Protein AF-K2AUN8-F1 (afdb_monomer_lite)

Sequence (250 aa):
MEALKAQAIAARSYALSYTNNGAGSICTTQSCQVFKPEPKGGRWEQAVNETKGWVMVSGGSPVKAWYSSTHGGYIFSTSEIGWSDTSWTKHATDTTNGSAGGFTELSSNAFDKDSPWFYCDWGSRSQYNKTAWLKSSEIADIANIIILAKADSSASEHLYQTDKPNPAGTETWNEDRVKQELRNRNITPFNNVSSVSINADFGSGRTSTVNISGDGSPFSISGSEFKDWFNLRAPANIQIVGPLYNIEQR

Structure (mmCIF, N/CA/C/O backbone):
data_AF-K2AUN8-F1
#
_entry.id   AF-K2AUN8-F1
#
loop_
_atom_site.group_PDB
_atom_site.id
_atom_site.type_symbol
_atom_site.label_atom_id
_atom_site.label_alt_id
_atom_site.label_comp_id
_atom_site.label_asym_id
_atom_site.label_entity_id
_atom_site.label_seq_id
_atom_site.pdbx_PDB_ins_code
_atom_site.Cartn_x
_atom_site.Cartn_y
_atom_site.Cartn_z
_atom_site.occupancy
_atom_site.B_iso_or_equiv
_atom_site.auth_seq_id
_atom_site.auth_comp_id
_atom_site.auth_asym_id
_atom_site.auth_atom_id
_atom_site.pdbx_PDB_model_num
ATOM 1 N N . MET A 1 1 ? -13.776 15.489 21.198 1.00 96.19 1 MET A N 1
ATOM 2 C CA . MET A 1 1 ? -14.105 14.493 22.239 1.00 96.19 1 MET A CA 1
ATOM 3 C C . MET A 1 1 ? -14.640 13.241 21.574 1.00 96.19 1 MET A C 1
ATOM 5 O O . MET A 1 1 ? -14.077 12.184 21.797 1.00 96.19 1 MET A O 1
ATOM 9 N N . GLU A 1 2 ? -15.616 13.377 20.680 1.00 97.50 2 GLU A N 1
ATOM 10 C CA . GLU A 1 2 ? -16.225 12.245 19.966 1.00 97.50 2 GLU A CA 1
ATOM 11 C C . GLU A 1 2 ? -15.229 11.311 19.261 1.00 97.50 2 GLU A C 1
ATOM 13 O O . GLU A 1 2 ? -15.344 10.101 19.412 1.00 97.50 2 GLU A O 1
ATOM 18 N N . ALA A 1 3 ? -14.169 11.830 18.627 1.00 95.31 3 ALA A N 1
ATOM 19 C CA . ALA A 1 3 ? -13.113 10.983 18.054 1.00 95.31 3 ALA A CA 1
ATOM 20 C C . ALA A 1 3 ? -12.424 10.066 19.093 1.00 95.31 3 ALA A C 1
ATOM 22 O O . ALA A 1 3 ? -12.150 8.902 18.816 1.00 95.31 3 ALA A O 1
ATOM 23 N N . LEU A 1 4 ? -12.195 10.552 20.322 1.00 96.69 4 LEU A N 1
ATOM 24 C CA . LEU A 1 4 ? -11.602 9.747 21.400 1.00 96.69 4 LEU A CA 1
ATOM 25 C C . LEU A 1 4 ? -12.573 8.676 21.903 1.00 96.69 4 LEU A C 1
ATOM 27 O O . LEU A 1 4 ? -12.160 7.560 22.205 1.00 96.69 4 LEU A O 1
ATOM 31 N N . LYS A 1 5 ? -13.867 9.003 21.972 1.00 98.38 5 LYS A N 1
ATOM 32 C CA . LYS A 1 5 ? -14.922 8.049 22.336 1.00 98.38 5 LYS A CA 1
ATOM 33 C C . LYS A 1 5 ? -15.043 6.942 21.295 1.00 98.38 5 LYS A C 1
ATOM 35 O O . LYS A 1 5 ? -15.028 5.770 21.660 1.00 98.38 5 LYS A O 1
ATOM 40 N N . ALA A 1 6 ? -15.086 7.306 20.013 1.00 97.50 6 ALA A N 1
ATOM 41 C CA . ALA A 1 6 ? -15.099 6.357 18.905 1.00 97.50 6 ALA A CA 1
ATOM 42 C C . ALA A 1 6 ? -13.874 5.429 18.955 1.00 97.50 6 ALA A C 1
ATOM 44 O O . ALA A 1 6 ? -14.026 4.208 18.911 1.00 97.50 6 ALA A O 1
ATOM 45 N N . GLN A 1 7 ? -12.677 5.986 19.173 1.00 96.06 7 GLN A N 1
ATOM 46 C CA . GLN A 1 7 ? -11.451 5.202 19.327 1.00 96.06 7 GLN A CA 1
ATOM 47 C C . GLN A 1 7 ? -11.504 4.248 20.532 1.00 96.06 7 GLN A C 1
ATOM 49 O O . GLN A 1 7 ? -11.083 3.097 20.417 1.00 96.06 7 GLN A O 1
ATOM 54 N N . ALA A 1 8 ? -12.027 4.689 21.682 1.00 96.50 8 ALA A N 1
ATOM 55 C CA . ALA A 1 8 ? -12.164 3.846 22.871 1.00 96.50 8 ALA A CA 1
ATOM 56 C C . ALA A 1 8 ? -13.115 2.659 22.628 1.00 96.50 8 ALA A C 1
ATOM 58 O O . ALA A 1 8 ? -12.816 1.532 23.027 1.00 96.50 8 ALA A O 1
ATOM 59 N N . ILE A 1 9 ? -14.232 2.894 21.934 1.00 98.38 9 ILE A N 1
ATOM 60 C CA . ILE A 1 9 ? -15.195 1.853 21.547 1.00 98.38 9 ILE A CA 1
ATOM 61 C C . ILE A 1 9 ? -14.562 0.879 20.543 1.00 98.38 9 ILE A C 1
ATOM 63 O O . ILE A 1 9 ? -14.682 -0.337 20.716 1.00 98.38 9 ILE A O 1
ATOM 67 N N . ALA A 1 10 ? -13.850 1.381 19.528 1.00 97.00 10 ALA A N 1
ATOM 68 C CA . ALA A 1 10 ? -13.164 0.554 18.535 1.00 97.00 10 ALA A CA 1
ATOM 69 C C . ALA A 1 10 ? -12.084 -0.331 19.166 1.00 97.00 10 ALA A C 1
ATOM 71 O O . ALA A 1 10 ? -12.119 -1.550 19.001 1.00 97.00 10 ALA A O 1
ATOM 72 N N . ALA A 1 11 ? -11.195 0.249 19.976 1.00 94.75 11 ALA A N 1
ATOM 73 C CA . ALA A 1 11 ? -10.148 -0.495 20.671 1.00 94.75 11 ALA A CA 1
ATOM 74 C C . ALA A 1 11 ? -10.725 -1.592 21.584 1.00 94.75 11 ALA A C 1
ATOM 76 O O . ALA A 1 11 ? -10.233 -2.721 21.583 1.00 94.75 11 ALA A O 1
ATOM 77 N N . ARG A 1 12 ? -11.809 -1.296 22.318 1.00 95.81 12 ARG A N 1
ATOM 78 C CA . ARG A 1 12 ? -12.496 -2.281 23.170 1.00 95.81 12 ARG A CA 1
ATOM 79 C C . ARG A 1 12 ? -13.113 -3.417 22.356 1.00 95.81 12 ARG A C 1
ATOM 81 O O . ARG A 1 12 ? -12.965 -4.578 22.727 1.00 95.81 12 ARG A O 1
ATOM 88 N N . SER A 1 13 ? -13.770 -3.088 21.245 1.00 97.38 13 SER A N 1
ATOM 89 C CA . SER A 1 13 ? -14.393 -4.073 20.350 1.00 97.38 13 SER A CA 1
ATOM 90 C C . SER A 1 13 ? -13.343 -5.007 19.747 1.00 97.38 13 SER A C 1
ATOM 92 O O . SER A 1 13 ? -13.487 -6.227 19.826 1.00 97.38 13 SER A O 1
ATOM 94 N N . TYR A 1 14 ? -12.239 -4.441 19.243 1.00 95.12 14 TYR A N 1
ATOM 95 C CA . TYR A 1 14 ? -11.111 -5.208 18.719 1.00 95.12 14 TYR A CA 1
ATOM 96 C C . TYR A 1 14 ? -10.519 -6.138 19.781 1.00 95.12 14 TYR A C 1
ATOM 98 O O . TYR A 1 14 ? -10.363 -7.327 19.518 1.00 95.12 14 TYR A O 1
ATOM 106 N N . ALA A 1 15 ? -10.235 -5.629 20.985 1.00 93.94 15 ALA A N 1
ATOM 107 C CA . ALA A 1 15 ? -9.647 -6.426 22.058 1.00 93.94 15 ALA A CA 1
ATOM 108 C C . ALA A 1 15 ? -10.538 -7.616 22.447 1.00 93.94 15 ALA A C 1
ATOM 110 O O . ALA A 1 15 ? -10.046 -8.738 22.549 1.00 93.94 15 ALA A O 1
ATOM 111 N N . LEU A 1 16 ? -11.847 -7.401 22.608 1.00 95.75 16 LEU A N 1
ATOM 112 C CA . LEU A 1 16 ? -12.789 -8.475 22.937 1.00 95.75 16 LEU A CA 1
ATOM 113 C C . LEU A 1 16 ? -12.921 -9.496 21.805 1.00 95.75 16 LEU A C 1
ATOM 115 O O . LEU A 1 16 ? -12.903 -10.695 22.067 1.00 95.75 16 LEU A O 1
ATOM 119 N N . SER A 1 17 ? -13.003 -9.042 20.554 1.00 95.44 17 SER A N 1
ATOM 120 C CA . SER A 1 17 ? -13.065 -9.934 19.393 1.00 95.44 17 SER A CA 1
ATOM 121 C C . SER A 1 17 ? -11.781 -10.762 19.244 1.00 95.44 17 SER A C 1
ATOM 123 O O . SER A 1 17 ? -11.837 -11.972 19.043 1.00 95.44 17 SER A O 1
ATOM 125 N N . TYR A 1 18 ? -10.612 -10.132 19.399 1.00 93.88 18 TYR A N 1
ATOM 126 C CA . TYR A 1 18 ? -9.307 -10.780 19.245 1.00 93.88 18 TYR A CA 1
ATOM 127 C C . TYR A 1 18 ? -9.039 -11.821 20.336 1.00 93.88 18 TYR A C 1
ATOM 129 O O . TYR A 1 18 ? -8.523 -12.898 20.057 1.00 93.88 18 TYR A O 1
ATOM 137 N N . THR A 1 19 ? -9.401 -11.510 21.580 1.00 94.81 19 THR A N 1
ATOM 138 C CA . THR A 1 19 ? -9.126 -12.364 22.745 1.00 94.81 19 THR A CA 1
ATOM 139 C C . THR A 1 19 ? -10.208 -13.407 23.007 1.00 94.81 19 THR A C 1
ATOM 141 O O . THR A 1 19 ? -10.157 -14.066 24.040 1.00 94.81 19 THR A O 1
ATOM 144 N N . ASN A 1 20 ? -11.202 -13.552 22.123 1.00 94.44 20 ASN A N 1
ATOM 145 C CA . ASN A 1 20 ? -12.390 -14.369 22.376 1.00 94.44 20 ASN A CA 1
ATOM 146 C C . ASN A 1 20 ? -13.020 -14.039 23.746 1.00 94.44 20 ASN A C 1
ATOM 148 O O . ASN A 1 20 ? -13.101 -14.875 24.644 1.00 94.44 20 ASN A O 1
ATOM 152 N N . ASN A 1 21 ? -13.394 -12.770 23.920 1.00 92.69 21 ASN A N 1
ATOM 153 C CA . ASN A 1 21 ? -13.984 -12.229 25.143 1.00 92.69 21 ASN A CA 1
ATOM 154 C C . ASN A 1 21 ? -13.108 -12.430 26.400 1.00 92.69 21 ASN A C 1
ATOM 156 O O . ASN A 1 21 ? -13.612 -12.735 27.479 1.00 92.69 21 ASN A O 1
ATOM 160 N N . GLY A 1 22 ? -11.788 -12.269 26.260 1.00 93.06 22 GLY A N 1
ATOM 161 C CA . GLY A 1 22 ? -10.824 -12.401 27.357 1.00 93.06 22 GLY A CA 1
ATOM 162 C C . GLY A 1 22 ? -10.355 -13.829 27.655 1.00 93.06 22 GLY A C 1
ATOM 163 O O . GLY A 1 22 ? -9.584 -14.015 28.592 1.00 93.06 22 GLY A O 1
ATOM 164 N N . ALA A 1 23 ? -10.771 -14.829 26.870 1.00 95.81 23 ALA A N 1
ATOM 165 C CA . ALA A 1 23 ? -10.261 -16.199 26.988 1.00 95.81 23 ALA A CA 1
ATOM 166 C C . ALA A 1 23 ? -8.802 -16.348 26.504 1.00 95.81 23 ALA A C 1
ATOM 168 O O . ALA A 1 23 ? -8.130 -17.316 26.854 1.00 95.81 23 ALA A O 1
ATOM 169 N N . GLY A 1 24 ? -8.315 -15.404 25.695 1.00 93.31 24 GLY A N 1
ATOM 170 C CA . GLY A 1 24 ? -6.946 -15.336 25.190 1.00 93.31 24 GLY A CA 1
ATOM 171 C C . GLY A 1 24 ? -6.261 -13.999 25.478 1.00 93.31 24 GLY A C 1
ATOM 172 O O . GLY A 1 24 ? -6.809 -13.114 26.133 1.00 93.31 24 GLY A O 1
ATOM 173 N N . SER A 1 25 ? -5.047 -13.840 24.954 1.00 90.19 25 SER A N 1
ATOM 174 C CA . SER A 1 25 ? -4.249 -12.616 25.063 1.00 90.19 25 SER A CA 1
ATOM 175 C C . SER A 1 25 ? -4.063 -11.935 23.704 1.00 90.19 25 SER A C 1
ATOM 177 O O . SER A 1 25 ? -4.270 -12.532 22.648 1.00 90.19 25 SER A O 1
ATOM 179 N N . ILE A 1 26 ? -3.691 -10.655 23.732 1.00 88.00 26 ILE A N 1
ATOM 180 C CA . ILE A 1 26 ? -3.356 -9.852 22.552 1.00 88.00 26 ILE A CA 1
ATOM 181 C C . ILE A 1 26 ? -1.890 -9.429 22.638 1.00 88.00 26 ILE A C 1
ATOM 183 O O . ILE A 1 26 ? -1.416 -9.033 23.705 1.00 88.00 26 ILE A O 1
ATOM 187 N N . CYS A 1 27 ? -1.164 -9.512 21.523 1.00 85.69 27 CYS A N 1
ATOM 188 C CA . CYS A 1 27 ? 0.216 -9.049 21.483 1.00 85.69 27 CYS A CA 1
ATOM 189 C C . CYS A 1 27 ? 0.293 -7.515 21.493 1.00 85.69 27 CYS A C 1
ATOM 191 O O . CYS A 1 27 ? -0.558 -6.833 20.927 1.00 85.69 27 CYS A O 1
ATOM 193 N N . THR A 1 28 ? 1.331 -6.961 22.117 1.00 85.06 28 THR A N 1
ATOM 194 C CA . THR A 1 28 ? 1.521 -5.506 22.257 1.00 85.06 28 THR A CA 1
ATOM 195 C C . THR A 1 28 ? 2.395 -4.901 21.151 1.00 85.06 28 THR A C 1
ATOM 197 O O . THR A 1 28 ? 2.884 -3.778 21.282 1.00 85.06 28 THR A O 1
ATOM 200 N N . THR A 1 29 ? 2.618 -5.647 20.065 1.00 83.88 29 THR A N 1
ATOM 201 C CA . THR A 1 29 ? 3.458 -5.255 18.926 1.00 83.88 29 THR A CA 1
ATOM 202 C C . THR A 1 29 ? 2.611 -4.771 17.748 1.00 83.88 29 THR A C 1
ATOM 204 O O . THR A 1 29 ? 1.384 -4.872 17.751 1.00 83.88 29 THR A O 1
ATOM 207 N N . GLN A 1 30 ? 3.276 -4.284 16.696 1.00 78.44 30 GLN A N 1
ATOM 208 C CA . GLN A 1 30 ? 2.632 -3.901 15.433 1.00 78.44 30 GLN A CA 1
ATOM 209 C C . GLN A 1 30 ? 1.925 -5.072 14.726 1.00 78.44 30 GLN A C 1
ATOM 211 O O . GLN A 1 30 ? 1.125 -4.832 13.831 1.00 78.44 30 GLN A O 1
ATOM 216 N N . SER A 1 31 ? 2.184 -6.322 15.130 1.00 79.88 31 SER A N 1
ATOM 217 C CA . SER A 1 31 ? 1.490 -7.502 14.599 1.00 79.88 31 SER A CA 1
ATOM 218 C C . SER A 1 31 ? 0.048 -7.634 15.102 1.00 79.88 31 SER A C 1
ATOM 220 O O . SER A 1 31 ? -0.748 -8.309 14.456 1.00 79.88 31 SER A O 1
ATOM 222 N N . CYS A 1 32 ? -0.296 -7.012 16.238 1.00 80.88 32 CYS A N 1
ATOM 223 C CA . CYS A 1 32 ? -1.673 -6.944 16.735 1.00 80.88 32 CYS A CA 1
ATOM 224 C C . CYS A 1 32 ? -2.055 -5.484 16.973 1.00 80.88 32 CYS A C 1
ATOM 226 O O . CYS A 1 32 ? -2.613 -4.840 16.091 1.00 80.88 32 CYS A O 1
ATOM 228 N N . GLN A 1 33 ? -1.726 -4.952 18.151 1.00 80.50 33 GLN A N 1
ATOM 229 C CA . GLN A 1 33 ? -1.933 -3.553 18.471 1.00 80.50 33 GLN A CA 1
ATOM 230 C C . GLN A 1 33 ? -0.849 -3.072 19.424 1.00 80.50 33 GLN A C 1
ATOM 232 O O . GLN A 1 33 ? -0.637 -3.641 20.495 1.00 80.50 33 GLN A O 1
ATOM 237 N N . VAL A 1 34 ? -0.195 -1.971 19.059 1.00 81.81 34 VAL A N 1
ATOM 238 C CA . VAL A 1 34 ? 0.811 -1.353 19.923 1.00 81.81 34 VAL A CA 1
ATOM 239 C C . VAL A 1 34 ? 0.140 -0.854 21.201 1.00 81.81 34 VAL A C 1
ATOM 241 O O . VAL A 1 34 ? -0.774 -0.027 21.155 1.00 81.81 34 VAL A O 1
ATOM 244 N N . PHE A 1 35 ? 0.622 -1.339 22.343 1.00 82.75 35 PHE A N 1
ATOM 245 C CA . PHE A 1 35 ? 0.171 -0.923 23.667 1.00 82.75 35 PHE A CA 1
ATOM 246 C C . PHE A 1 35 ? 1.326 -0.294 24.441 1.00 82.75 35 PHE A C 1
ATOM 248 O O . PHE A 1 35 ? 2.449 -0.797 24.429 1.00 82.75 35 PHE A O 1
ATOM 255 N N . LYS A 1 36 ? 1.030 0.806 25.133 1.00 80.50 36 LYS A N 1
ATOM 256 C CA . LYS A 1 36 ? 1.957 1.477 26.041 1.00 80.50 36 LYS A CA 1
ATOM 257 C C . LYS A 1 36 ? 1.374 1.443 27.457 1.00 80.50 36 LYS A C 1
ATOM 259 O O . LYS A 1 36 ? 0.217 1.838 27.606 1.00 80.50 36 LYS A O 1
ATOM 264 N N . PRO A 1 37 ? 2.134 0.988 28.469 1.00 80.38 37 PRO A N 1
ATOM 265 C CA . PRO A 1 37 ? 1.606 0.755 29.811 1.00 80.38 37 PRO A CA 1
ATOM 266 C C . PRO A 1 37 ? 1.346 2.044 30.594 1.00 80.38 37 PRO A C 1
ATOM 268 O O . PRO A 1 37 ? 0.643 1.999 31.601 1.00 80.38 37 PRO A O 1
ATOM 271 N N . GLU A 1 38 ? 1.893 3.189 30.169 1.00 84.69 38 GLU A N 1
ATOM 272 C CA . GLU A 1 38 ? 1.727 4.430 30.922 1.00 84.69 38 GLU A CA 1
ATOM 273 C C . GLU A 1 38 ? 0.264 4.900 30.879 1.00 84.69 38 GLU A C 1
ATOM 275 O O . GLU A 1 38 ? -0.266 5.122 29.777 1.00 84.69 38 GLU A O 1
ATOM 280 N N . PRO A 1 39 ? -0.371 5.127 32.046 1.00 78.81 39 PRO A N 1
ATOM 281 C CA . PRO A 1 39 ? -1.733 5.631 32.114 1.00 78.81 39 PRO A CA 1
ATOM 282 C C . PRO A 1 39 ? -1.882 6.919 31.306 1.00 78.81 39 PRO A C 1
ATOM 284 O O . PRO A 1 39 ? -1.104 7.866 31.438 1.00 78.81 39 PRO A O 1
ATOM 287 N N . LYS A 1 40 ? -2.900 6.954 30.448 1.00 83.06 40 LYS A N 1
ATOM 288 C CA . LYS A 1 40 ? -3.282 8.155 29.705 1.00 83.06 40 LYS A CA 1
ATOM 289 C C . LYS A 1 40 ? -4.422 8.828 30.464 1.00 83.06 40 LYS A C 1
ATOM 291 O O . LYS A 1 40 ? -5.518 8.282 30.505 1.00 83.06 40 LYS A O 1
ATOM 296 N N . GLY A 1 41 ? -4.155 9.984 31.067 1.00 90.44 41 GLY A N 1
ATOM 297 C CA . GLY A 1 41 ? -5.159 10.771 31.790 1.00 90.44 41 GLY A CA 1
ATOM 298 C C . GLY A 1 41 ? -5.941 11.747 30.901 1.00 90.44 41 GLY A C 1
ATOM 299 O O . GLY A 1 41 ? -5.873 11.718 29.667 1.00 90.44 41 GLY A O 1
ATOM 300 N N . GLY A 1 42 ? -6.667 12.661 31.545 1.00 94.94 42 GLY A N 1
ATOM 301 C CA . GLY A 1 42 ? -7.348 13.778 30.887 1.00 94.94 42 GLY A CA 1
ATOM 302 C C . GLY A 1 42 ? -8.475 13.327 29.956 1.00 94.94 42 GLY A C 1
ATOM 303 O O . GLY A 1 42 ? -9.258 12.438 30.283 1.00 94.94 42 GLY A O 1
ATOM 304 N N . ARG A 1 43 ? -8.564 13.935 28.764 1.00 95.94 43 ARG A N 1
ATOM 305 C CA . ARG A 1 43 ? -9.653 13.657 27.805 1.00 95.94 43 ARG A CA 1
ATOM 306 C C . ARG A 1 43 ? -9.699 12.197 27.343 1.00 95.94 43 ARG A C 1
ATOM 308 O O . ARG A 1 43 ? -10.766 11.733 26.957 1.00 95.94 43 ARG A O 1
ATOM 315 N N . TRP A 1 44 ? -8.565 11.491 27.362 1.00 93.25 44 TRP A N 1
ATOM 316 C CA . TRP A 1 44 ? -8.516 10.072 27.009 1.00 93.25 44 TRP A CA 1
ATOM 317 C C . TRP A 1 44 ? -9.241 9.218 28.050 1.00 93.25 44 TRP A C 1
ATOM 319 O O . TRP A 1 44 ? -10.160 8.476 27.713 1.00 93.25 44 TRP A O 1
ATOM 329 N N . GLU A 1 45 ? -8.875 9.377 29.322 1.00 95.00 45 GLU A N 1
ATOM 330 C CA . GLU A 1 45 ? -9.529 8.700 30.444 1.00 95.00 45 GLU A CA 1
ATOM 331 C C . GLU A 1 45 ? -11.022 9.039 30.512 1.00 95.00 45 GLU A C 1
ATOM 333 O O . GLU A 1 45 ? -11.858 8.146 30.650 1.00 95.00 45 GLU A O 1
ATOM 338 N N . GLN A 1 46 ? -11.370 10.313 30.317 1.00 97.25 46 GLN A N 1
ATOM 339 C CA . GLN A 1 46 ? -12.760 10.750 30.240 1.00 97.25 46 GLN A CA 1
ATOM 340 C C . GLN A 1 46 ? -13.532 10.002 29.140 1.00 97.25 46 GLN A C 1
ATOM 342 O O . GLN A 1 46 ? -14.605 9.466 29.406 1.00 97.25 46 GLN A O 1
ATOM 347 N N . ALA A 1 47 ? -12.983 9.896 27.926 1.00 97.81 47 ALA A N 1
ATOM 348 C CA . ALA A 1 47 ? -13.629 9.181 26.825 1.00 97.81 47 ALA A CA 1
ATOM 349 C C . ALA A 1 47 ? -13.808 7.678 27.110 1.00 97.81 47 ALA A C 1
ATOM 351 O O . ALA A 1 47 ? -14.842 7.102 26.766 1.00 97.81 47 ALA A O 1
ATOM 352 N N . VAL A 1 48 ? -12.829 7.041 27.762 1.00 96.62 48 VAL A N 1
ATOM 353 C CA . VAL A 1 48 ? -12.918 5.631 28.176 1.00 96.62 48 VAL A CA 1
ATOM 354 C C . VAL A 1 48 ? -14.030 5.431 29.206 1.00 96.62 48 VAL A C 1
ATOM 356 O O . VAL A 1 48 ? -14.820 4.495 29.065 1.00 96.62 48 VAL A O 1
ATOM 359 N N . ASN A 1 49 ? -14.112 6.311 30.206 1.00 97.19 49 ASN A N 1
ATOM 360 C CA . ASN A 1 49 ? -15.113 6.241 31.269 1.00 97.19 49 ASN A CA 1
ATOM 361 C C . ASN A 1 49 ? -16.527 6.534 30.751 1.00 97.19 49 ASN A C 1
ATOM 363 O O . ASN A 1 49 ? -17.458 5.799 31.072 1.00 97.19 49 ASN A O 1
ATOM 367 N N . GLU A 1 50 ? -16.688 7.549 29.901 1.00 98.19 50 GLU A N 1
ATOM 368 C CA . GLU A 1 50 ? -17.983 7.907 29.307 1.00 98.19 50 GLU A CA 1
ATOM 369 C C . GLU A 1 50 ? -18.513 6.842 28.331 1.00 98.19 50 GLU A C 1
ATOM 371 O O . GL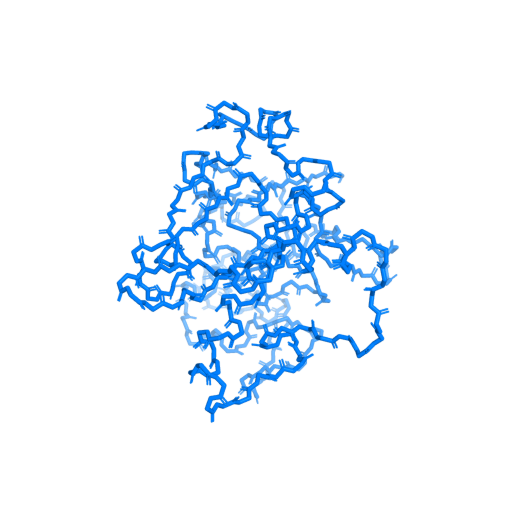U A 1 50 ? -19.716 6.758 28.115 1.00 98.19 50 GLU A O 1
ATOM 376 N N . THR A 1 51 ? -17.639 6.001 27.768 1.00 98.44 51 THR A N 1
ATOM 377 C CA . THR A 1 51 ? -18.011 4.889 26.868 1.00 98.44 51 THR A CA 1
ATOM 378 C C . THR A 1 51 ? -17.854 3.519 27.527 1.00 98.44 51 THR A C 1
ATOM 380 O O . THR A 1 51 ? -17.671 2.503 26.846 1.00 98.44 51 THR A O 1
ATOM 383 N N . LYS A 1 52 ? -17.862 3.460 28.864 1.00 97.94 52 LYS A N 1
ATOM 384 C CA . LYS A 1 52 ? -17.645 2.214 29.604 1.00 97.94 52 LYS A CA 1
ATOM 385 C C . LYS A 1 52 ? -18.657 1.147 29.173 1.00 97.94 52 LYS A C 1
ATOM 387 O O . LYS A 1 52 ? -19.864 1.349 29.228 1.00 97.94 52 LYS A O 1
ATOM 392 N N . GLY A 1 53 ? -18.138 -0.007 28.753 1.00 96.25 53 GLY A N 1
ATOM 393 C CA . GLY A 1 53 ? -18.941 -1.151 28.307 1.00 96.25 53 GLY A CA 1
ATOM 394 C C . GLY A 1 53 ? -19.488 -1.047 26.880 1.00 96.25 53 GLY A C 1
ATOM 395 O O . GLY A 1 53 ? -20.066 -2.013 26.398 1.00 96.25 53 GLY A O 1
ATOM 396 N N . TRP A 1 54 ? -19.285 0.071 26.179 1.00 98.38 54 TRP A N 1
ATOM 397 C CA . TRP A 1 54 ? -19.762 0.217 24.804 1.00 98.38 54 TRP A CA 1
ATOM 398 C C . TRP A 1 54 ? -18.833 -0.495 23.826 1.00 98.38 54 TRP A C 1
ATOM 400 O O . TRP A 1 54 ? -17.608 -0.333 23.879 1.00 98.38 54 TRP A O 1
ATOM 410 N N . VAL A 1 55 ? -19.431 -1.267 22.925 1.00 98.12 55 VAL A N 1
ATOM 411 C CA . VAL A 1 55 ? -18.753 -2.051 21.890 1.00 98.12 55 VAL A CA 1
ATOM 412 C C . VAL A 1 55 ? -19.572 -2.024 20.601 1.00 98.12 55 VAL A C 1
ATOM 414 O O . VAL A 1 55 ? -20.792 -1.878 20.635 1.00 98.12 55 VAL A O 1
ATOM 417 N N . MET A 1 56 ? -18.900 -2.184 19.466 1.00 98.06 56 MET A N 1
ATOM 418 C CA . MET A 1 56 ? -19.532 -2.423 18.173 1.00 98.06 56 MET A CA 1
ATOM 419 C C . MET A 1 56 ? -19.845 -3.913 18.030 1.00 98.06 56 MET A C 1
ATOM 421 O O . MET A 1 56 ? -18.966 -4.752 18.232 1.00 98.06 56 MET A O 1
ATOM 425 N N . VAL A 1 57 ? -21.087 -4.238 17.670 1.00 97.25 57 VAL A N 1
ATOM 426 C CA . VAL A 1 57 ? -21.595 -5.617 17.596 1.00 97.25 57 VAL A CA 1
ATOM 427 C C . VAL A 1 57 ? -22.172 -5.893 16.213 1.00 97.25 57 VAL A C 1
ATOM 429 O O . VAL A 1 57 ? -22.889 -5.065 15.660 1.00 97.25 57 VAL A O 1
ATOM 432 N N . SER A 1 58 ? -21.897 -7.083 15.685 1.00 96.12 58 SER A N 1
ATOM 433 C CA . SER A 1 58 ? -22.564 -7.641 14.507 1.00 96.12 58 SER A CA 1
ATOM 434 C C . SER A 1 58 ? -22.855 -9.117 14.761 1.00 96.12 58 SER A C 1
ATOM 436 O O . SER A 1 58 ? -22.025 -9.826 15.328 1.00 96.12 58 SER A O 1
ATOM 438 N N . GLY A 1 59 ? -24.060 -9.583 14.420 1.00 93.50 59 GLY A N 1
ATOM 439 C CA . GLY A 1 59 ? -24.463 -10.975 14.673 1.00 93.50 59 GLY A CA 1
ATOM 440 C C . GLY A 1 59 ? -24.399 -11.384 16.152 1.00 93.50 59 GLY A C 1
ATOM 441 O O . GLY A 1 59 ? -24.079 -12.526 16.462 1.00 93.50 59 GLY A O 1
ATOM 442 N N . GLY A 1 60 ? -24.628 -10.442 17.074 1.00 93.94 60 GLY A N 1
ATOM 443 C CA . GLY A 1 60 ? -24.573 -10.687 18.520 1.00 93.94 60 GLY A CA 1
ATOM 444 C C . GLY A 1 60 ? -23.164 -10.777 19.123 1.00 93.94 60 GLY A C 1
ATOM 445 O O . GLY A 1 60 ? -23.052 -10.934 20.335 1.00 93.94 60 GLY A O 1
ATOM 446 N N . SER A 1 61 ? -22.100 -10.634 18.323 1.00 95.25 61 SER A N 1
ATOM 447 C CA . SER A 1 61 ? -20.707 -10.691 18.792 1.00 95.25 61 SER A CA 1
ATOM 448 C C . SER A 1 61 ? -19.952 -9.372 18.557 1.00 95.25 61 SER A C 1
ATOM 450 O O . SER A 1 61 ? -20.217 -8.693 17.559 1.00 95.25 61 SER A O 1
ATOM 452 N N . PRO A 1 62 ? -18.997 -8.989 19.432 1.00 97.06 62 PRO A N 1
ATOM 453 C CA . PRO A 1 62 ? -18.119 -7.848 19.187 1.00 97.06 62 PRO A CA 1
ATOM 454 C C . PRO A 1 62 ? -17.347 -7.994 17.872 1.00 97.06 62 PRO A C 1
ATOM 456 O O . PRO A 1 62 ? -16.754 -9.042 17.598 1.00 97.06 62 PRO A O 1
ATOM 459 N N . VAL A 1 63 ? -17.324 -6.933 17.067 1.00 97.00 63 VAL A N 1
ATOM 460 C CA . VAL A 1 63 ? -16.614 -6.946 15.782 1.00 97.00 63 VAL A CA 1
ATOM 461 C C . VAL A 1 63 ? -15.113 -6.749 15.975 1.00 97.00 63 VAL A C 1
ATOM 463 O O . VAL A 1 63 ? -14.671 -6.011 16.862 1.00 97.00 63 VAL A O 1
ATOM 466 N N . LYS A 1 64 ? -14.313 -7.344 15.085 1.00 94.69 64 LYS A N 1
ATOM 467 C CA . LYS A 1 64 ? -12.888 -7.017 14.974 1.00 94.69 64 LYS A CA 1
ATOM 468 C C . LYS A 1 64 ? -12.760 -5.638 14.321 1.00 94.69 64 LYS A C 1
ATOM 470 O O . LYS A 1 64 ? -12.720 -5.515 13.103 1.00 94.69 64 LYS A O 1
ATOM 475 N N . ALA A 1 65 ? -12.797 -4.598 15.149 1.00 95.25 65 ALA A N 1
ATOM 476 C CA . ALA A 1 65 ? -12.835 -3.205 14.719 1.00 95.25 65 ALA A CA 1
ATOM 477 C C . ALA A 1 65 ? -11.444 -2.699 14.315 1.00 95.25 65 ALA A C 1
ATOM 479 O O . ALA A 1 65 ? -10.701 -2.177 15.145 1.00 95.25 65 ALA A O 1
ATOM 480 N N . TRP A 1 66 ? -11.080 -2.880 13.047 1.00 92.81 66 TRP A N 1
ATOM 481 C CA . TRP A 1 66 ? -9.847 -2.320 12.498 1.00 92.81 66 TRP A CA 1
ATOM 482 C C . TRP A 1 66 ? -9.941 -0.800 12.353 1.00 92.81 66 TRP A C 1
ATOM 484 O O . TRP A 1 66 ? -10.996 -0.262 12.027 1.00 92.81 66 TRP A O 1
ATOM 494 N N . TYR A 1 67 ? -8.825 -0.116 12.587 1.00 91.75 67 TYR A N 1
ATOM 495 C CA . TYR A 1 67 ? -8.689 1.326 12.411 1.00 91.75 67 TYR A CA 1
ATOM 496 C C . TYR A 1 67 ? -7.262 1.667 11.979 1.00 91.75 67 TYR A C 1
ATOM 498 O O . TYR A 1 67 ? -6.328 0.894 12.204 1.00 91.75 67 TYR A O 1
ATOM 506 N N . SER A 1 68 ? -7.088 2.838 11.376 1.00 89.75 68 SER A N 1
ATOM 507 C CA . SER A 1 68 ? -5.793 3.379 10.966 1.00 89.75 68 SER A CA 1
ATOM 508 C C . SER A 1 68 ? -5.693 4.856 11.352 1.00 89.75 68 SER A C 1
ATOM 510 O O . SER A 1 68 ? -6.683 5.485 11.719 1.00 89.75 68 SER A O 1
ATOM 512 N N . SER A 1 69 ? -4.478 5.410 11.309 1.00 89.81 69 SER A N 1
ATOM 513 C CA . SER A 1 69 ? -4.262 6.840 11.574 1.00 89.81 69 SER A CA 1
ATOM 514 C C . SER A 1 69 ? -4.772 7.731 10.438 1.00 89.81 69 SER A C 1
ATOM 516 O O . SER A 1 69 ? -5.189 8.858 10.679 1.00 89.81 69 SER A O 1
ATOM 518 N N . THR A 1 70 ? -4.628 7.273 9.196 1.00 92.38 70 THR A N 1
ATOM 519 C CA . THR A 1 70 ? -4.927 8.001 7.955 1.00 92.38 70 THR A CA 1
ATOM 520 C C . THR A 1 70 ? -5.185 6.943 6.893 1.00 92.38 70 THR A C 1
ATOM 522 O O . THR A 1 70 ? -4.449 5.954 6.833 1.00 92.38 70 THR A O 1
ATOM 525 N N . HIS A 1 71 ? -6.233 7.108 6.096 1.00 90.00 71 HIS A N 1
ATOM 526 C CA . HIS A 1 71 ? -6.611 6.162 5.041 1.00 90.00 71 HIS A CA 1
ATOM 527 C C . HIS A 1 71 ? -6.709 6.836 3.662 1.00 90.00 71 HIS A C 1
ATOM 529 O O . HIS A 1 71 ? -7.026 6.177 2.676 1.00 90.00 71 HIS A O 1
ATOM 535 N N . GLY A 1 72 ? -6.392 8.131 3.566 1.00 93.88 72 GLY A N 1
ATOM 536 C CA . GLY A 1 72 ? -6.224 8.842 2.299 1.00 93.88 72 GLY A CA 1
ATOM 537 C C . GLY A 1 72 ? -7.548 9.141 1.601 1.00 93.88 72 GLY A C 1
ATOM 538 O O . GLY A 1 72 ? -7.599 9.119 0.370 1.00 93.88 72 GLY A O 1
ATOM 539 N N . GLY A 1 73 ? -8.611 9.368 2.382 1.00 96.06 73 GLY A N 1
ATOM 540 C CA . GLY A 1 73 ? -9.963 9.647 1.892 1.00 96.06 73 GLY A CA 1
ATOM 541 C C . GLY A 1 73 ? -10.774 8.436 1.408 1.00 96.06 73 GLY A C 1
ATOM 542 O O . GLY A 1 73 ? -11.865 8.629 0.879 1.00 96.06 73 GLY A O 1
ATOM 543 N N . TYR A 1 74 ? -10.297 7.199 1.600 1.00 96.50 74 TYR A N 1
ATOM 544 C CA . TYR A 1 74 ? -11.064 5.983 1.289 1.00 96.50 74 TYR A CA 1
ATOM 545 C C . TYR A 1 74 ? -11.051 4.976 2.434 1.00 96.50 74 TYR A C 1
ATOM 547 O O . TYR A 1 74 ? -10.008 4.685 3.014 1.00 96.50 74 TYR A O 1
ATOM 555 N N . ILE A 1 75 ? -12.213 4.396 2.709 1.00 95.25 75 ILE A N 1
ATOM 556 C CA . ILE A 1 75 ? -12.397 3.249 3.592 1.00 95.25 75 ILE A CA 1
ATOM 557 C C . ILE A 1 75 ? -12.612 2.037 2.694 1.00 95.25 75 ILE A C 1
ATOM 559 O O . ILE A 1 75 ? -13.467 2.064 1.813 1.00 95.25 75 ILE A O 1
ATOM 563 N N . PHE A 1 76 ? -11.851 0.973 2.934 1.00 95.31 76 PHE A N 1
ATOM 564 C CA . PHE A 1 76 ? -11.972 -0.279 2.194 1.00 95.31 76 PHE A CA 1
ATOM 565 C C . PHE A 1 76 ? -12.672 -1.334 3.038 1.00 95.31 76 PHE A C 1
ATOM 567 O O . PHE A 1 76 ? -12.428 -1.469 4.241 1.00 95.31 76 PHE A O 1
ATOM 574 N N . SER A 1 77 ? -13.509 -2.134 2.388 1.00 95.56 77 SER A N 1
ATOM 575 C CA . SER A 1 77 ? -13.962 -3.389 2.968 1.00 95.56 77 SER A CA 1
ATOM 576 C C . SER A 1 77 ? -12.809 -4.392 3.072 1.00 95.56 77 SER A C 1
ATOM 578 O O . SER A 1 77 ? -11.800 -4.327 2.370 1.00 95.56 77 SER A O 1
ATOM 580 N N . THR A 1 78 ? -12.971 -5.357 3.970 1.00 95.12 78 THR A N 1
ATOM 581 C CA . THR A 1 78 ? -12.010 -6.457 4.161 1.00 95.12 78 THR A CA 1
ATOM 582 C C . THR A 1 78 ? -11.697 -7.241 2.887 1.00 95.12 78 THR A C 1
ATOM 584 O O . THR A 1 78 ? -10.534 -7.555 2.639 1.00 95.12 78 THR A O 1
ATOM 587 N N . SER A 1 79 ? -12.698 -7.513 2.051 1.00 95.06 79 SER A N 1
ATOM 588 C CA . SER A 1 79 ? -12.510 -8.240 0.792 1.00 95.06 79 SER A CA 1
ATOM 589 C C . SER A 1 79 ? -11.671 -7.457 -0.223 1.00 95.06 79 SER A C 1
ATOM 591 O O . SER A 1 79 ? -10.850 -8.042 -0.928 1.00 95.06 79 SER A O 1
ATOM 593 N N . GLU A 1 80 ? -11.775 -6.129 -0.240 1.00 93.69 80 GLU A N 1
ATOM 594 C CA . GLU A 1 80 ? -10.976 -5.267 -1.120 1.00 93.69 80 GLU A CA 1
ATOM 595 C C . GLU A 1 80 ? -9.483 -5.234 -0.766 1.00 93.69 80 GLU A C 1
ATOM 597 O O . GLU A 1 80 ? -8.654 -4.889 -1.613 1.00 93.69 80 GLU A O 1
ATOM 602 N N . ILE A 1 81 ? -9.122 -5.590 0.466 1.00 90.56 81 ILE A N 1
ATOM 603 C CA . ILE A 1 81 ? -7.725 -5.657 0.925 1.00 90.56 81 ILE A CA 1
ATOM 604 C C . ILE A 1 81 ? -7.201 -7.097 1.017 1.00 90.56 81 ILE A C 1
ATOM 606 O O . ILE A 1 81 ? -6.154 -7.338 1.614 1.00 90.56 81 ILE A O 1
ATOM 610 N N . GLY A 1 82 ? -7.913 -8.056 0.413 1.00 90.56 82 GLY A N 1
ATOM 611 C CA . GLY A 1 82 ? -7.503 -9.461 0.340 1.00 90.56 82 GLY A CA 1
ATOM 612 C C . GLY A 1 82 ? -7.788 -10.275 1.603 1.00 90.56 82 GLY A C 1
ATOM 613 O O . GLY A 1 82 ? -7.236 -11.363 1.765 1.00 90.56 82 GLY A O 1
ATOM 614 N N . TRP A 1 83 ? -8.620 -9.771 2.517 1.00 93.69 83 TRP A N 1
ATOM 615 C CA . TRP A 1 83 ? -9.063 -10.508 3.703 1.00 93.69 83 TRP A CA 1
ATOM 616 C C . TRP A 1 83 ? -10.435 -11.146 3.480 1.00 93.69 83 TRP A C 1
ATOM 618 O O . TRP A 1 83 ? -11.146 -10.835 2.527 1.00 93.69 83 TRP A O 1
ATOM 628 N N . SER A 1 84 ? -10.822 -12.056 4.376 1.00 94.81 84 SER A N 1
ATOM 629 C CA . SER A 1 84 ? -12.169 -12.628 4.367 1.00 94.81 84 SER A CA 1
ATOM 630 C C . SER A 1 84 ? -13.220 -11.539 4.554 1.00 94.81 84 SER A C 1
ATOM 632 O O . SER A 1 84 ? -13.081 -10.696 5.441 1.00 94.81 84 SER A O 1
ATOM 634 N N . ASP A 1 85 ? -14.271 -11.595 3.735 1.00 95.75 85 ASP A N 1
ATOM 635 C CA . ASP A 1 85 ? -15.352 -10.618 3.770 1.00 95.75 85 ASP A CA 1
ATOM 636 C C . ASP A 1 85 ? -16.063 -10.589 5.128 1.00 95.75 85 ASP A C 1
ATOM 638 O O . ASP A 1 85 ? -16.174 -11.597 5.835 1.00 95.75 85 ASP A O 1
ATOM 642 N N . THR A 1 86 ? -16.559 -9.412 5.495 1.00 95.81 86 THR A N 1
ATOM 643 C CA . THR A 1 86 ? -17.244 -9.185 6.768 1.00 95.81 86 THR A CA 1
ATOM 644 C C . THR A 1 86 ? -18.485 -8.333 6.564 1.00 95.81 86 THR A C 1
ATOM 646 O O . THR A 1 86 ? -18.524 -7.406 5.756 1.00 95.81 86 THR A O 1
ATOM 649 N N . SER A 1 87 ? -19.516 -8.585 7.369 1.00 95.25 87 SER A N 1
ATOM 650 C CA . SER A 1 87 ? -20.763 -7.825 7.262 1.00 95.25 87 SER A CA 1
ATOM 651 C C . SER A 1 87 ? -20.625 -6.363 7.709 1.00 95.25 87 SER A C 1
ATOM 653 O O . SER A 1 87 ? -21.430 -5.537 7.282 1.00 95.25 87 SER A O 1
ATOM 655 N N . TRP A 1 88 ? -19.612 -6.033 8.521 1.00 95.06 88 TRP A N 1
ATOM 656 C CA . TRP A 1 88 ? -19.449 -4.727 9.177 1.00 95.06 88 TRP A CA 1
ATOM 657 C C . TRP A 1 88 ? -18.370 -3.815 8.576 1.00 95.06 88 TRP A C 1
ATOM 659 O O . TRP A 1 88 ? -18.287 -2.662 8.987 1.00 95.06 88 TRP A O 1
ATOM 669 N N . THR A 1 89 ? -17.554 -4.283 7.627 1.00 95.31 89 THR A N 1
ATOM 670 C CA . THR A 1 89 ? -16.671 -3.387 6.853 1.00 95.31 89 THR A CA 1
ATOM 671 C C . THR A 1 89 ? -17.299 -3.086 5.503 1.00 95.31 89 THR A C 1
ATOM 673 O O . THR A 1 89 ? -17.947 -3.949 4.906 1.00 95.31 89 THR A O 1
ATOM 676 N N . LYS A 1 90 ? -17.168 -1.840 5.049 1.00 94.44 90 LYS A N 1
ATOM 677 C CA . LYS A 1 90 ? -17.782 -1.344 3.818 1.00 94.44 90 LYS A CA 1
ATOM 678 C C . LYS A 1 90 ? -16.818 -0.411 3.110 1.00 94.44 90 LYS A C 1
ATOM 680 O O . LYS A 1 90 ? -16.053 0.285 3.772 1.00 94.44 90 LYS A O 1
ATOM 685 N N . HIS A 1 91 ? -16.903 -0.403 1.785 1.00 95.31 91 HIS A N 1
ATOM 686 C CA . HIS A 1 91 ? -16.287 0.638 0.986 1.00 95.31 91 HIS A CA 1
ATOM 687 C C . HIS A 1 91 ? -16.985 1.974 1.262 1.00 95.31 91 HIS A C 1
ATOM 689 O O . HIS A 1 91 ? -18.218 2.021 1.293 1.00 95.31 91 HIS A O 1
ATOM 695 N N . ALA A 1 92 ? -16.220 3.047 1.428 1.00 95.44 92 ALA A N 1
ATOM 696 C CA . ALA A 1 92 ? -16.746 4.407 1.429 1.00 95.44 92 ALA A CA 1
ATOM 697 C C . ALA A 1 92 ? -15.669 5.414 1.017 1.00 95.44 92 ALA A C 1
ATOM 699 O O . ALA A 1 92 ? -14.499 5.260 1.363 1.00 95.44 92 ALA A O 1
ATOM 700 N N . THR A 1 93 ? -16.077 6.487 0.343 1.00 96.81 93 THR A N 1
ATOM 701 C CA . THR A 1 93 ? -15.222 7.655 0.121 1.00 96.81 93 THR A CA 1
ATOM 702 C C . THR A 1 93 ? -15.383 8.608 1.303 1.00 96.81 93 THR A C 1
ATOM 704 O O . THR A 1 93 ? -16.430 9.232 1.473 1.00 96.81 93 THR A O 1
ATOM 707 N N . ASP A 1 94 ? -14.353 8.707 2.137 1.00 95.56 94 ASP A N 1
ATOM 708 C CA . ASP A 1 94 ? -14.361 9.457 3.395 1.00 95.56 94 ASP A CA 1
ATOM 709 C C . ASP A 1 94 ? -14.043 10.939 3.165 1.00 95.56 94 ASP A C 1
ATOM 711 O O . ASP A 1 94 ? -12.966 11.464 3.458 1.00 95.56 94 ASP A O 1
ATOM 715 N N . THR A 1 95 ? -15.017 11.602 2.554 1.00 97.00 95 THR A N 1
ATOM 716 C CA . THR A 1 95 ? -14.981 13.009 2.158 1.00 97.00 95 THR A CA 1
ATOM 717 C C . THR A 1 95 ? -16.287 13.687 2.551 1.00 97.00 95 THR A C 1
ATOM 719 O O . THR A 1 95 ? -17.310 13.033 2.760 1.00 97.00 95 THR A O 1
ATOM 722 N N . THR A 1 96 ? -16.286 15.015 2.615 1.00 96.06 96 THR A N 1
ATOM 723 C CA . THR A 1 96 ? -17.475 15.812 2.964 1.00 96.06 96 THR A CA 1
ATOM 724 C C . THR A 1 96 ? -18.653 15.640 2.000 1.00 96.06 96 THR A C 1
ATOM 726 O O . THR A 1 96 ? -19.794 15.878 2.395 1.00 96.06 96 THR A O 1
ATOM 729 N N . ASN A 1 97 ? -18.399 15.225 0.758 1.00 93.81 97 ASN A N 1
ATOM 730 C CA . ASN A 1 97 ? -19.398 15.005 -0.289 1.00 93.81 97 ASN A CA 1
ATOM 731 C C . ASN A 1 97 ? -19.581 13.524 -0.672 1.00 93.81 97 ASN A C 1
ATOM 733 O O . ASN A 1 97 ? -20.445 13.223 -1.493 1.00 93.81 97 ASN A O 1
ATOM 737 N N . GLY A 1 98 ? -18.820 12.603 -0.073 1.00 95.38 98 GLY A N 1
ATOM 738 C CA . GLY A 1 98 ? -18.903 11.169 -0.359 1.00 95.38 98 GLY A CA 1
ATOM 739 C C . GLY A 1 98 ? -18.362 10.766 -1.735 1.00 95.38 98 GLY A C 1
ATOM 740 O O . GLY A 1 98 ? -18.749 9.717 -2.246 1.00 95.38 98 GLY A O 1
ATOM 741 N N . SER A 1 99 ? -17.501 11.582 -2.351 1.00 95.19 99 SER A N 1
ATOM 742 C CA . SER A 1 99 ? -16.927 11.326 -3.676 1.00 95.19 99 SER A CA 1
ATOM 743 C C . SER A 1 99 ? -15.604 12.064 -3.889 1.00 95.19 99 SER A C 1
ATOM 745 O O . SER A 1 99 ? -15.331 13.071 -3.245 1.00 95.19 99 SER A O 1
ATOM 747 N N . ALA A 1 100 ? -14.808 11.621 -4.861 1.00 96.00 100 ALA A N 1
ATOM 748 C CA . ALA A 1 100 ? -13.707 12.411 -5.401 1.00 96.00 100 ALA A CA 1
ATOM 749 C C . ALA A 1 100 ? -13.567 12.165 -6.910 1.00 96.00 100 ALA A C 1
ATOM 751 O O . ALA A 1 100 ? -13.669 11.030 -7.364 1.00 96.00 100 ALA A O 1
ATOM 752 N N . GLY A 1 101 ? -13.322 13.217 -7.690 1.00 95.44 101 GLY A N 1
ATOM 753 C CA . GLY A 1 101 ? -13.028 13.147 -9.126 1.00 95.44 101 GLY A CA 1
ATOM 754 C C . GLY A 1 101 ? -11.545 13.320 -9.469 1.00 95.44 101 GLY A C 1
ATOM 755 O O . GLY A 1 101 ? -11.166 13.240 -10.635 1.00 95.44 101 GLY A O 1
ATOM 756 N N . GLY A 1 102 ? -10.695 13.579 -8.474 1.00 96.81 102 GLY A N 1
ATOM 757 C CA . GLY A 1 102 ? -9.269 13.833 -8.663 1.00 96.81 102 GLY A CA 1
ATOM 758 C C . GLY A 1 102 ? -8.540 14.088 -7.346 1.00 96.81 102 GLY A C 1
ATOM 759 O O . GLY A 1 102 ? -9.174 14.340 -6.321 1.00 96.81 102 GLY A O 1
ATOM 760 N N . PHE A 1 103 ? -7.202 14.091 -7.371 1.00 95.75 103 PHE A N 1
ATOM 761 C CA . PHE A 1 103 ? -6.388 14.364 -6.177 1.00 95.75 103 PHE A CA 1
ATOM 762 C C . PHE A 1 103 ? -6.667 15.741 -5.564 1.00 95.75 103 PHE A C 1
ATOM 764 O O . PHE A 1 103 ? -6.672 15.856 -4.346 1.00 95.75 103 PHE A O 1
ATOM 771 N N . THR A 1 104 ? -6.942 16.765 -6.380 1.00 95.88 104 THR A N 1
ATOM 772 C CA . THR A 1 104 ? -7.288 18.114 -5.895 1.00 95.88 104 THR A CA 1
ATOM 773 C C . THR A 1 104 ? -8.606 18.136 -5.124 1.00 95.88 104 THR A C 1
ATOM 775 O O . THR A 1 104 ? -8.699 18.774 -4.078 1.00 95.88 104 THR A O 1
ATOM 778 N N . GLU A 1 105 ? -9.633 17.446 -5.622 1.00 96.31 105 GLU A N 1
ATOM 779 C CA . GLU A 1 105 ? -10.914 17.354 -4.918 1.00 96.31 105 GLU A CA 1
ATOM 780 C C . GLU A 1 105 ? -10.762 16.524 -3.640 1.00 96.31 105 GLU A C 1
ATOM 782 O O . GLU A 1 105 ? -11.197 16.945 -2.569 1.00 96.31 105 GLU A O 1
ATOM 787 N N . LEU A 1 106 ? -10.067 15.388 -3.737 1.00 97.19 106 LEU A N 1
ATOM 788 C CA . LEU A 1 106 ? -9.792 14.507 -2.608 1.00 97.19 106 LEU A CA 1
ATOM 789 C C . LEU A 1 106 ? -9.053 15.245 -1.482 1.00 97.19 106 LEU A C 1
ATOM 791 O O . LEU A 1 106 ? -9.475 15.186 -0.331 1.00 97.19 106 LEU A O 1
ATOM 795 N N . SER A 1 107 ? -7.990 15.987 -1.805 1.00 95.62 107 SER A N 1
ATOM 796 C CA . SER A 1 107 ? -7.209 16.746 -0.821 1.00 95.62 107 SER A CA 1
ATOM 797 C C . SER A 1 107 ? -7.940 17.965 -0.265 1.00 95.62 107 SER A C 1
ATOM 799 O O . SER A 1 107 ? -7.570 18.462 0.795 1.00 95.62 107 SER A O 1
ATOM 801 N N . SER A 1 108 ? -8.997 18.431 -0.932 1.00 96.38 108 SER A N 1
ATOM 802 C CA . SER A 1 108 ? -9.847 19.513 -0.428 1.00 96.38 108 SER A CA 1
ATOM 803 C C . SER A 1 108 ? -10.937 19.004 0.519 1.00 96.38 108 SER A C 1
ATOM 805 O O . SER A 1 108 ? -11.287 19.701 1.473 1.00 96.38 108 SER A O 1
ATOM 807 N N . ASN A 1 109 ? -11.452 17.793 0.275 1.00 97.00 109 ASN A N 1
ATOM 808 C CA . ASN A 1 109 ? -12.688 17.305 0.891 1.00 97.00 109 ASN A CA 1
ATOM 809 C C . ASN A 1 109 ? -12.514 16.124 1.855 1.00 97.00 109 ASN A C 1
ATOM 811 O O . ASN A 1 109 ? -13.449 15.845 2.605 1.00 97.00 109 ASN A O 1
ATOM 815 N N . ALA A 1 110 ? -11.377 15.420 1.857 1.00 97.69 110 ALA A N 1
ATOM 816 C CA . ALA A 1 110 ? -11.162 14.290 2.764 1.00 97.69 110 ALA A CA 1
A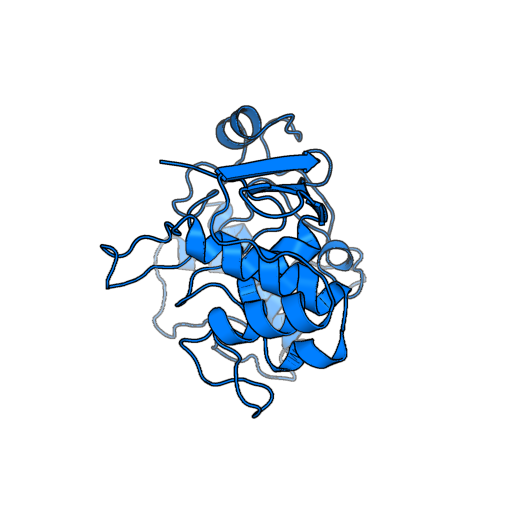TOM 817 C C . ALA A 1 110 ? -11.119 14.739 4.232 1.00 97.69 110 ALA A C 1
ATOM 819 O O . ALA A 1 110 ? -10.524 15.769 4.560 1.00 97.69 110 ALA A O 1
ATOM 820 N N . PHE A 1 111 ? -11.716 13.957 5.134 1.00 96.44 111 PHE A N 1
ATOM 821 C CA . PHE A 1 111 ? -11.698 14.282 6.567 1.00 96.44 111 PHE A CA 1
ATOM 822 C C . PHE A 1 111 ? -10.296 14.169 7.183 1.00 96.44 111 PHE A C 1
ATOM 824 O O . PHE A 1 111 ? -10.003 14.847 8.169 1.00 96.44 111 PHE A O 1
ATOM 831 N N . ASP A 1 112 ? -9.417 13.360 6.588 1.00 95.31 112 ASP A N 1
ATOM 832 C CA . ASP A 1 112 ? -8.037 13.147 7.024 1.00 95.31 112 ASP A CA 1
ATOM 833 C C . ASP A 1 112 ? -6.995 13.962 6.235 1.00 95.31 112 ASP A C 1
ATOM 835 O O . ASP A 1 112 ? -5.795 13.766 6.435 1.00 95.31 112 ASP A O 1
ATOM 839 N N . LYS A 1 113 ? -7.427 14.922 5.399 1.00 95.81 113 LYS A N 1
ATOM 840 C CA . LYS A 1 113 ? -6.555 15.747 4.536 1.00 95.81 113 LYS A CA 1
ATOM 841 C C . LYS A 1 113 ? -5.457 16.523 5.273 1.00 95.81 113 LYS A C 1
ATOM 843 O O . LYS A 1 113 ? -4.407 16.791 4.703 1.00 95.81 113 LYS A O 1
ATOM 848 N N . ASP A 1 114 ? -5.694 16.890 6.534 1.00 96.12 114 ASP A N 1
ATOM 849 C CA . ASP A 1 114 ? -4.738 17.651 7.351 1.00 96.12 114 ASP A CA 1
ATOM 850 C C . ASP A 1 114 ? -3.723 16.731 8.064 1.00 96.12 114 ASP A C 1
ATOM 852 O O . ASP A 1 114 ? -2.865 17.198 8.818 1.00 96.12 114 ASP A O 1
ATOM 856 N N . SER A 1 115 ? -3.814 15.411 7.859 1.00 95.44 115 SER A N 1
ATOM 857 C CA . SER A 1 115 ? -2.838 14.465 8.390 1.00 95.44 115 SER A CA 1
ATOM 858 C C . SER A 1 115 ? -1.474 14.667 7.722 1.00 95.44 115 SER A C 1
ATOM 860 O O . SER A 1 115 ? -1.398 14.707 6.494 1.00 95.44 115 SER A O 1
ATOM 862 N N . PRO A 1 116 ? -0.362 14.673 8.482 1.00 93.75 116 PRO A N 1
ATOM 863 C CA . PRO A 1 116 ? 0.981 14.704 7.899 1.00 93.75 116 PRO A CA 1
ATOM 864 C C . PRO A 1 116 ? 1.309 13.453 7.065 1.00 93.75 116 PRO A C 1
ATOM 866 O O . PRO A 1 116 ? 2.316 13.434 6.366 1.00 93.75 116 PRO A O 1
ATOM 869 N N . TRP A 1 117 ? 0.477 12.411 7.148 1.00 92.50 117 TRP A N 1
ATOM 870 C CA . TRP A 1 117 ? 0.613 11.168 6.388 1.00 92.50 117 TRP A CA 1
ATOM 871 C C . TRP A 1 117 ? -0.307 11.108 5.161 1.00 92.50 117 TRP A C 1
ATOM 873 O O . TRP A 1 117 ? -0.329 10.095 4.460 1.00 92.50 117 TRP A O 1
ATOM 883 N N . PHE A 1 118 ? -1.101 12.154 4.909 1.00 95.00 118 PHE A N 1
ATOM 884 C CA . PHE A 1 118 ? -2.009 12.212 3.768 1.00 95.00 118 PHE A CA 1
ATOM 885 C C . PHE A 1 118 ? -1.205 12.370 2.469 1.00 95.00 118 PHE A C 1
ATOM 887 O O . PHE A 1 118 ? -0.616 13.419 2.226 1.00 95.00 118 PHE A O 1
ATOM 894 N N . TYR A 1 119 ? -1.150 11.308 1.656 1.00 93.69 119 TYR A N 1
ATOM 895 C CA . TYR A 1 119 ? -0.373 11.236 0.405 1.00 93.69 119 TYR A CA 1
ATOM 896 C C . TYR A 1 119 ? 1.079 11.740 0.525 1.00 93.69 119 TYR A C 1
ATOM 898 O O . TYR A 1 119 ? 1.582 12.430 -0.358 1.00 93.69 119 TYR A O 1
ATOM 906 N N . CYS A 1 120 ? 1.767 11.375 1.611 1.00 91.06 120 CYS A N 1
ATOM 907 C CA . CYS A 1 120 ? 3.197 11.637 1.763 1.00 91.06 120 CYS A CA 1
ATOM 908 C C . CYS A 1 120 ? 4.055 10.589 1.036 1.00 91.06 120 CYS A C 1
ATOM 910 O O . CYS A 1 120 ? 3.612 9.466 0.765 1.00 91.06 120 CYS A O 1
ATOM 912 N N . ASP A 1 121 ? 5.319 10.924 0.789 1.00 90.88 121 ASP A N 1
ATOM 913 C CA . ASP A 1 121 ? 6.318 9.941 0.403 1.00 90.88 121 ASP A CA 1
ATOM 914 C C . ASP A 1 121 ? 6.703 9.069 1.609 1.00 90.88 121 ASP A C 1
ATOM 916 O O . ASP A 1 121 ? 6.948 9.554 2.715 1.00 90.88 121 ASP A O 1
ATOM 920 N N . TRP A 1 122 ? 6.710 7.749 1.420 1.00 92.62 122 TRP A N 1
ATOM 921 C CA . TRP A 1 122 ? 7.049 6.807 2.483 1.00 92.62 122 TRP A CA 1
ATOM 922 C C . TRP A 1 122 ? 8.476 6.313 2.322 1.00 92.62 122 TRP A C 1
ATOM 924 O O . TRP A 1 122 ? 8.861 5.833 1.259 1.00 92.62 122 TRP A O 1
ATOM 934 N N . GLY A 1 123 ? 9.222 6.366 3.423 1.00 93.25 123 GLY A N 1
ATOM 935 C CA . GLY A 1 123 ? 10.617 5.953 3.478 1.00 93.25 123 GLY A CA 1
ATOM 936 C C . GLY A 1 123 ? 11.587 7.101 3.239 1.00 93.25 123 GLY A C 1
ATOM 937 O O . GLY A 1 123 ? 11.210 8.230 2.953 1.00 93.25 123 GLY A O 1
ATOM 938 N N . SER A 1 124 ? 12.871 6.831 3.438 1.00 93.19 124 SER A N 1
ATOM 939 C CA . SER A 1 124 ? 13.914 7.839 3.282 1.00 93.19 124 SER A CA 1
ATOM 940 C C . SER A 1 124 ? 15.278 7.192 3.105 1.00 93.19 124 SER A C 1
ATOM 942 O O . SER A 1 124 ? 15.520 6.075 3.562 1.00 93.19 124 SER A O 1
ATOM 944 N N . ARG A 1 125 ? 16.200 7.930 2.487 1.00 91.56 125 ARG A N 1
ATOM 945 C CA . ARG A 1 125 ? 17.580 7.484 2.279 1.00 91.56 125 ARG A CA 1
ATOM 946 C C . ARG A 1 125 ? 18.556 8.482 2.876 1.00 91.56 125 ARG A C 1
ATOM 948 O O . ARG A 1 125 ? 18.527 9.666 2.530 1.00 91.56 125 ARG A O 1
ATOM 955 N N . SER A 1 126 ? 19.418 8.024 3.782 1.00 88.50 126 SER A N 1
ATOM 956 C CA . SER A 1 126 ? 20.369 8.888 4.497 1.00 88.50 126 SER A CA 1
ATOM 957 C C . SER A 1 126 ? 21.314 9.608 3.533 1.00 88.50 126 SER A C 1
ATOM 959 O O . SER A 1 126 ? 21.553 10.803 3.686 1.00 88.50 126 SER A O 1
ATOM 961 N N . GLN A 1 127 ? 21.752 8.915 2.481 1.00 88.12 127 GLN A N 1
ATOM 962 C CA . GLN A 1 127 ? 22.612 9.435 1.422 1.00 88.12 127 GLN A CA 1
ATOM 963 C C . GLN A 1 127 ? 21.923 10.443 0.479 1.00 88.12 127 GLN A C 1
ATOM 965 O O . GLN A 1 127 ? 22.602 11.091 -0.310 1.00 88.12 127 GLN A O 1
ATOM 970 N N . TYR A 1 128 ? 20.596 10.613 0.570 1.00 87.62 128 TYR A N 1
ATOM 971 C CA . TYR A 1 128 ? 19.812 11.555 -0.245 1.00 87.62 128 TYR A CA 1
ATOM 972 C C . TYR A 1 128 ? 19.001 12.524 0.619 1.00 87.62 128 TYR A C 1
ATOM 974 O O . TYR A 1 128 ? 17.813 12.749 0.379 1.00 87.62 128 TYR A O 1
ATOM 982 N N . ASN A 1 129 ? 19.645 13.079 1.650 1.00 88.62 129 ASN A N 1
ATOM 983 C CA . ASN A 1 129 ? 19.059 14.069 2.558 1.00 88.62 129 ASN A CA 1
ATOM 984 C C . ASN A 1 129 ? 17.720 13.616 3.173 1.00 88.62 129 ASN A C 1
ATOM 986 O O . ASN A 1 129 ? 16.796 14.410 3.325 1.00 88.62 129 ASN A O 1
ATOM 990 N N . LYS A 1 130 ? 17.608 12.317 3.489 1.00 89.69 130 LYS A N 1
ATOM 991 C CA . LYS A 1 130 ? 16.400 11.688 4.046 1.00 89.69 130 LYS A CA 1
ATOM 992 C C . LYS A 1 130 ? 15.151 11.874 3.174 1.00 89.69 130 LYS A C 1
ATOM 994 O O . LYS A 1 130 ? 14.058 12.034 3.700 1.00 89.69 130 LYS A O 1
ATOM 999 N N . THR A 1 131 ? 15.310 11.810 1.855 1.00 89.44 131 THR A N 1
ATOM 1000 C CA . THR A 1 131 ? 14.183 11.860 0.909 1.00 89.44 131 THR A CA 1
ATOM 1001 C C . THR A 1 131 ? 13.872 10.490 0.302 1.00 89.44 131 THR A C 1
ATOM 1003 O O . THR A 1 131 ? 14.744 9.611 0.291 1.00 89.44 131 THR A O 1
ATOM 1006 N N . ALA A 1 132 ? 12.655 10.321 -0.226 1.00 93.31 132 ALA A N 1
ATOM 1007 C CA . ALA A 1 132 ? 12.247 9.139 -0.990 1.00 93.31 132 ALA A CA 1
ATOM 1008 C C . ALA A 1 132 ? 12.398 9.296 -2.519 1.00 93.31 132 ALA A C 1
ATOM 1010 O O . ALA A 1 132 ? 12.021 8.403 -3.273 1.00 93.31 132 ALA A O 1
ATOM 1011 N N . TRP A 1 133 ? 12.954 10.415 -3.001 1.00 93.88 133 TRP A N 1
ATOM 1012 C CA . TRP A 1 133 ? 13.138 10.664 -4.435 1.00 93.88 133 TRP A CA 1
ATOM 1013 C C . TRP A 1 133 ? 14.027 9.613 -5.081 1.00 93.88 133 TRP A C 1
ATOM 1015 O O . TRP A 1 133 ? 15.126 9.387 -4.583 1.00 93.88 133 TRP A O 1
ATOM 1025 N N . LEU A 1 134 ? 13.596 9.046 -6.208 1.00 95.00 134 LEU A N 1
ATOM 1026 C CA . LEU A 1 134 ? 14.343 8.062 -6.994 1.00 95.00 134 LEU A CA 1
ATOM 1027 C C . LEU A 1 134 ? 14.964 8.700 -8.243 1.00 95.00 134 LEU A C 1
ATOM 1029 O O . LEU A 1 134 ? 14.416 9.640 -8.816 1.00 95.00 134 LEU A O 1
ATOM 1033 N N . LYS A 1 135 ? 16.116 8.184 -8.674 1.00 95.44 135 LYS A N 1
ATOM 1034 C CA . LYS A 1 135 ? 16.737 8.540 -9.959 1.00 95.44 135 LYS A CA 1
ATOM 1035 C C . LYS A 1 135 ? 16.010 7.850 -11.116 1.00 95.44 135 LYS A C 1
ATOM 1037 O O . LYS A 1 135 ? 15.461 6.762 -10.945 1.00 95.44 135 LYS A O 1
ATOM 1042 N N . SER A 1 136 ? 16.123 8.406 -12.324 1.00 96.75 136 SER A N 1
ATOM 1043 C CA . SER A 1 136 ? 15.633 7.778 -13.566 1.00 96.75 136 SER A CA 1
ATOM 1044 C C . SER A 1 136 ? 16.138 6.344 -13.752 1.00 96.75 136 SER A C 1
ATOM 1046 O O . SER A 1 136 ? 15.397 5.483 -14.221 1.00 96.75 136 SER A O 1
ATOM 1048 N N . SER A 1 137 ? 17.386 6.075 -13.360 1.00 97.31 137 SER A N 1
ATOM 1049 C CA . SER A 1 137 ? 18.004 4.749 -13.427 1.00 97.31 137 SER A CA 1
ATOM 1050 C C . SER A 1 137 ? 17.473 3.774 -12.370 1.00 97.31 137 SER A C 1
ATOM 1052 O O . SER A 1 137 ? 17.475 2.572 -12.601 1.00 97.31 137 SER A O 1
ATOM 1054 N N . GLU A 1 138 ? 17.011 4.271 -11.219 1.00 96.94 138 GLU A N 1
ATOM 1055 C CA . GLU A 1 138 ? 16.432 3.442 -10.149 1.00 96.94 138 GLU A CA 1
ATOM 1056 C C . GLU A 1 138 ? 15.001 3.024 -10.516 1.00 96.94 138 GLU A C 1
ATOM 1058 O O . GLU A 1 138 ? 14.623 1.869 -10.345 1.00 96.94 138 GLU A O 1
ATOM 1063 N N . ILE A 1 139 ? 14.228 3.928 -11.127 1.00 97.44 139 ILE A N 1
ATOM 1064 C CA . ILE A 1 139 ? 12.932 3.572 -11.723 1.00 97.44 139 ILE A CA 1
ATOM 1065 C C . ILE A 1 139 ? 13.117 2.627 -12.920 1.00 97.44 139 ILE A C 1
ATOM 1067 O O . ILE A 1 139 ? 12.320 1.709 -13.100 1.00 97.44 139 ILE A O 1
ATOM 1071 N N . ALA A 1 140 ? 14.176 2.808 -13.719 1.00 98.44 140 ALA A N 1
ATOM 1072 C CA . ALA A 1 140 ? 14.506 1.895 -14.815 1.00 98.44 140 ALA A CA 1
ATOM 1073 C C . ALA A 1 140 ? 14.793 0.470 -14.326 1.00 98.44 140 ALA A C 1
ATOM 1075 O O . ALA A 1 140 ? 14.374 -0.487 -14.970 1.00 98.44 140 ALA A O 1
ATOM 1076 N N . ASP A 1 141 ? 15.466 0.310 -13.188 1.00 98.62 141 ASP A N 1
ATOM 1077 C CA . ASP A 1 141 ? 15.681 -1.006 -12.589 1.00 98.62 141 ASP A CA 1
ATOM 1078 C C . ASP A 1 141 ? 14.364 -1.652 -12.125 1.00 98.62 141 ASP A C 1
ATOM 1080 O O . ASP A 1 141 ? 14.096 -2.799 -12.476 1.00 98.62 141 ASP A O 1
ATOM 1084 N N . ILE A 1 142 ? 13.480 -0.894 -11.464 1.00 98.44 142 ILE A N 1
ATOM 1085 C CA . ILE A 1 142 ? 12.133 -1.374 -11.100 1.00 98.44 142 ILE A CA 1
ATOM 1086 C C . ILE A 1 142 ? 11.348 -1.802 -12.352 1.00 98.44 142 ILE A C 1
ATOM 1088 O O . ILE A 1 142 ? 10.725 -2.861 -12.375 1.00 98.44 142 ILE A O 1
ATOM 1092 N N . ALA A 1 143 ? 11.412 -1.020 -13.430 1.00 98.50 143 ALA A N 1
ATOM 1093 C CA . ALA A 1 143 ? 10.801 -1.376 -14.707 1.00 98.50 143 ALA A CA 1
ATOM 1094 C C . ALA A 1 143 ? 11.385 -2.673 -15.296 1.00 98.50 143 ALA A C 1
ATOM 1096 O O . ALA A 1 143 ? 10.643 -3.550 -15.739 1.00 98.50 143 ALA A O 1
ATOM 1097 N N . ASN A 1 144 ? 12.710 -2.817 -15.268 1.00 98.62 144 ASN A N 1
ATOM 1098 C CA . ASN A 1 144 ? 13.403 -3.988 -15.793 1.00 98.62 144 ASN A CA 1
ATOM 1099 C C . ASN A 1 144 ? 13.049 -5.267 -15.031 1.00 98.62 144 ASN A C 1
ATOM 1101 O O . ASN A 1 144 ? 12.814 -6.291 -15.673 1.00 98.62 144 ASN A O 1
ATOM 1105 N N . ILE A 1 145 ? 12.968 -5.229 -13.696 1.00 98.56 145 ILE A N 1
ATOM 1106 C CA . ILE A 1 145 ? 12.599 -6.425 -12.927 1.00 98.56 145 ILE A CA 1
ATOM 1107 C C . ILE A 1 145 ? 11.156 -6.862 -13.205 1.00 98.56 145 ILE A C 1
ATOM 1109 O O . ILE A 1 145 ? 10.898 -8.057 -13.307 1.00 98.56 145 ILE A O 1
ATOM 1113 N N . ILE A 1 146 ? 10.233 -5.916 -13.418 1.00 98.44 146 ILE A N 1
ATOM 1114 C CA . ILE A 1 146 ? 8.838 -6.206 -13.771 1.00 98.44 146 ILE A CA 1
ATOM 1115 C C . ILE A 1 146 ? 8.787 -6.920 -15.122 1.00 98.44 146 ILE A C 1
ATOM 1117 O O . ILE A 1 146 ? 8.124 -7.945 -15.270 1.00 98.44 146 ILE A O 1
ATOM 1121 N N . ILE A 1 147 ? 9.503 -6.388 -16.115 1.00 98.25 147 ILE A N 1
ATOM 1122 C CA . ILE A 1 147 ? 9.564 -6.980 -17.454 1.00 98.25 147 ILE A CA 1
ATOM 1123 C C . ILE A 1 147 ? 10.192 -8.374 -17.391 1.00 98.25 147 ILE A C 1
ATOM 1125 O O . ILE A 1 147 ? 9.681 -9.303 -18.015 1.00 98.25 147 ILE A O 1
ATOM 1129 N N . LEU A 1 148 ? 11.265 -8.535 -16.612 1.00 98.50 148 LEU A N 1
ATOM 1130 C CA . LEU A 1 148 ? 11.943 -9.816 -16.458 1.00 98.50 148 LEU A CA 1
ATOM 1131 C C . LEU A 1 148 ? 11.038 -10.850 -15.789 1.00 98.50 148 LEU A C 1
ATOM 1133 O O . LEU A 1 148 ? 10.920 -11.949 -16.313 1.00 98.50 148 LEU A O 1
ATOM 1137 N N . ALA A 1 149 ? 10.348 -10.496 -14.706 1.00 98.06 149 ALA A N 1
ATOM 1138 C CA . ALA A 1 149 ? 9.431 -11.403 -14.021 1.00 98.06 149 ALA A CA 1
ATOM 1139 C C . ALA A 1 149 ? 8.251 -11.836 -14.904 1.00 98.06 149 ALA A C 1
ATOM 1141 O O . ALA A 1 149 ? 7.796 -12.976 -14.819 1.00 98.06 149 ALA A O 1
ATOM 1142 N N . LYS A 1 150 ? 7.769 -10.946 -15.784 1.00 96.81 150 LYS A N 1
ATOM 1143 C CA . LYS A 1 150 ? 6.730 -11.274 -16.775 1.00 96.81 150 LYS A CA 1
ATOM 1144 C C . LYS A 1 150 ? 7.240 -12.195 -17.878 1.00 96.81 150 LYS A C 1
ATOM 1146 O O . LYS A 1 150 ? 6.483 -13.032 -18.361 1.00 96.81 150 LYS A O 1
ATOM 1151 N N . ALA A 1 151 ? 8.494 -12.028 -18.291 1.00 97.44 151 ALA A N 1
ATOM 1152 C CA . ALA A 1 151 ? 9.119 -12.874 -19.302 1.00 97.44 151 ALA A CA 1
ATOM 1153 C C . ALA A 1 151 ? 9.567 -14.235 -18.742 1.00 97.44 151 ALA A C 1
ATOM 1155 O O . ALA A 1 151 ? 9.578 -15.225 -19.470 1.00 97.44 151 ALA A O 1
ATOM 1156 N N . ASP A 1 152 ? 9.946 -14.281 -17.465 1.00 97.44 152 ASP A N 1
ATOM 1157 C CA . ASP A 1 152 ? 10.411 -15.468 -16.762 1.00 97.44 152 ASP A CA 1
ATOM 1158 C C . ASP A 1 152 ? 10.119 -15.367 -15.259 1.00 97.44 152 ASP A C 1
ATOM 1160 O O . ASP A 1 152 ? 10.878 -14.789 -14.477 1.00 97.44 152 ASP A O 1
ATOM 1164 N N . SER A 1 153 ? 9.025 -15.998 -14.838 1.00 95.75 153 SER A N 1
ATOM 1165 C CA . SER A 1 153 ? 8.615 -16.001 -13.437 1.00 95.75 153 SER A CA 1
ATOM 1166 C C . SER A 1 153 ? 9.598 -16.739 -12.523 1.00 95.75 153 SER A C 1
ATOM 1168 O O . SER A 1 153 ? 9.583 -16.490 -11.318 1.00 95.75 153 SER A O 1
ATOM 1170 N N . SER A 1 154 ? 10.463 -17.615 -13.058 1.00 96.00 154 SER A N 1
ATOM 1171 C CA . SER A 1 154 ? 11.463 -18.336 -12.255 1.00 96.00 154 SER A CA 1
ATOM 1172 C C . SER A 1 154 ? 12.572 -17.421 -11.727 1.00 96.00 154 SER A C 1
ATOM 1174 O O . SER A 1 154 ? 13.211 -17.742 -10.730 1.00 96.00 154 SER A O 1
ATOM 1176 N N . ALA A 1 155 ? 12.743 -16.238 -12.325 1.00 97.12 155 ALA A N 1
ATOM 1177 C CA . ALA A 1 155 ? 13.697 -15.236 -11.865 1.00 97.12 155 ALA A CA 1
ATOM 1178 C C . ALA A 1 155 ? 13.250 -14.506 -10.586 1.00 97.12 155 ALA A C 1
ATOM 1180 O O . ALA A 1 155 ? 14.081 -13.864 -9.951 1.00 97.12 155 ALA A O 1
ATOM 1181 N N . SER A 1 156 ? 11.968 -14.582 -10.203 1.00 96.50 156 SER A N 1
ATOM 1182 C CA . SER A 1 156 ? 11.351 -13.706 -9.189 1.00 96.50 156 SER A CA 1
ATOM 1183 C C . SER A 1 156 ? 12.076 -13.696 -7.841 1.00 96.50 156 SER A C 1
ATOM 1185 O O . SER A 1 156 ? 12.200 -12.640 -7.223 1.00 96.50 156 SER A O 1
ATOM 1187 N N . GLU A 1 157 ? 12.612 -14.839 -7.404 1.00 97.31 157 GLU A N 1
ATOM 1188 C CA . GLU A 1 157 ? 13.332 -14.945 -6.128 1.00 97.31 157 GLU A CA 1
ATOM 1189 C C . GLU A 1 157 ? 14.654 -14.157 -6.111 1.00 97.31 157 GLU A C 1
ATOM 1191 O O . GLU A 1 157 ? 15.180 -13.852 -5.044 1.00 97.31 157 GLU A O 1
ATOM 1196 N N . HIS A 1 158 ? 15.174 -13.761 -7.274 1.00 98.31 158 HIS A N 1
ATOM 1197 C CA . HIS A 1 158 ? 16.382 -12.948 -7.404 1.00 98.31 158 HIS A CA 1
ATOM 1198 C C . HIS A 1 158 ? 16.105 -11.433 -7.474 1.00 98.31 158 HIS A C 1
ATOM 1200 O O . HIS A 1 158 ? 17.053 -10.647 -7.494 1.00 98.31 158 HIS A O 1
ATOM 1206 N N . LEU A 1 159 ? 14.837 -10.997 -7.520 1.00 98.19 159 LEU A N 1
ATOM 1207 C CA . LEU A 1 159 ? 14.444 -9.616 -7.866 1.00 98.19 159 LEU A CA 1
ATOM 1208 C C . LEU A 1 159 ? 14.094 -8.729 -6.659 1.00 98.19 159 LEU A C 1
ATOM 1210 O O . LEU A 1 159 ? 13.496 -7.667 -6.821 1.00 98.19 159 LEU A O 1
ATOM 1214 N N . TYR A 1 160 ? 14.463 -9.138 -5.446 1.00 97.69 160 TYR A N 1
ATOM 1215 C CA . TYR A 1 160 ? 14.310 -8.308 -4.246 1.00 97.69 160 TYR A CA 1
ATOM 1216 C C . TYR A 1 160 ? 15.268 -7.101 -4.254 1.00 97.69 160 TYR A C 1
ATOM 1218 O O . TYR A 1 160 ? 16.167 -7.004 -5.089 1.00 97.69 160 TYR A O 1
ATOM 1226 N N . GLN A 1 161 ? 15.088 -6.162 -3.324 1.00 96.19 161 GLN A N 1
ATOM 1227 C CA . GLN A 1 161 ? 15.963 -4.997 -3.149 1.00 96.19 161 GLN A CA 1
ATOM 1228 C C . GLN A 1 161 ? 17.430 -5.405 -2.929 1.00 96.19 161 GLN A C 1
ATOM 1230 O O . GLN A 1 161 ? 17.729 -6.383 -2.240 1.00 96.19 161 GLN A O 1
ATOM 1235 N N . THR A 1 162 ? 18.353 -4.642 -3.510 1.00 96.31 162 THR A N 1
ATOM 1236 C CA . THR A 1 162 ? 19.794 -4.947 -3.506 1.00 96.31 162 THR A CA 1
ATOM 1237 C C . THR A 1 162 ? 20.494 -4.582 -2.197 1.00 96.31 162 THR A C 1
ATOM 1239 O O . THR A 1 162 ? 21.615 -5.021 -1.954 1.00 96.31 162 THR A O 1
ATOM 1242 N N . ASP A 1 163 ? 19.846 -3.801 -1.333 1.00 94.50 163 ASP A N 1
ATOM 1243 C CA . ASP A 1 163 ? 20.424 -3.249 -0.107 1.00 94.50 163 ASP A CA 1
ATOM 1244 C C . ASP A 1 163 ? 19.959 -3.954 1.178 1.00 94.50 163 ASP A C 1
ATOM 1246 O O . ASP A 1 163 ? 20.273 -3.506 2.285 1.00 94.50 163 ASP A O 1
ATOM 1250 N N . LYS A 1 164 ? 19.247 -5.081 1.053 1.00 93.69 164 LYS A N 1
ATOM 1251 C CA . LYS A 1 164 ? 18.868 -5.952 2.175 1.00 93.69 164 LYS A CA 1
ATOM 1252 C C . LYS A 1 164 ? 19.106 -7.429 1.854 1.00 93.69 164 LYS A C 1
ATOM 1254 O O . LYS A 1 164 ? 19.155 -7.799 0.683 1.00 93.69 164 LYS A O 1
ATOM 1259 N N . PRO A 1 165 ? 19.217 -8.293 2.883 1.00 95.62 165 PRO A N 1
ATOM 1260 C CA . PRO A 1 165 ? 19.251 -9.734 2.676 1.00 95.62 165 PRO A CA 1
ATOM 1261 C C . PRO A 1 165 ? 18.036 -10.222 1.882 1.00 95.62 165 PRO A C 1
ATOM 1263 O O . PRO A 1 165 ? 16.907 -9.798 2.141 1.00 95.62 165 PRO A O 1
ATOM 1266 N N . ASN A 1 166 ? 18.275 -11.140 0.947 1.00 96.81 166 ASN A N 1
ATOM 1267 C CA . ASN A 1 166 ? 17.220 -11.773 0.172 1.00 96.81 166 ASN A CA 1
ATOM 1268 C C . ASN A 1 166 ? 16.375 -12.691 1.079 1.00 96.81 166 ASN A C 1
ATOM 1270 O O . ASN A 1 166 ? 16.930 -13.621 1.675 1.00 96.81 166 ASN A O 1
ATOM 1274 N N . PRO A 1 167 ? 15.052 -12.484 1.192 1.00 95.38 167 PRO A N 1
ATOM 1275 C CA . PRO A 1 167 ? 14.205 -13.300 2.058 1.00 95.38 167 PRO A CA 1
ATOM 1276 C C . PRO A 1 167 ? 14.049 -14.753 1.582 1.00 95.38 167 PRO A C 1
ATOM 1278 O O . PRO A 1 167 ? 13.757 -15.615 2.406 1.00 95.38 167 PRO A O 1
ATOM 1281 N N . ALA A 1 168 ? 14.272 -15.047 0.297 1.00 95.31 168 ALA A N 1
ATOM 1282 C CA . ALA A 1 168 ? 14.262 -16.410 -0.238 1.00 95.31 168 ALA A CA 1
ATOM 1283 C C . ALA A 1 168 ? 15.583 -17.165 0.021 1.00 95.31 168 ALA A C 1
ATOM 1285 O O . ALA A 1 168 ? 15.696 -18.346 -0.291 1.00 95.31 168 ALA A O 1
ATOM 1286 N N . GLY A 1 169 ? 16.599 -16.504 0.592 1.00 95.44 169 GLY A N 1
ATOM 1287 C CA . GLY A 1 169 ? 17.902 -17.120 0.858 1.00 95.44 169 GLY A CA 1
ATOM 1288 C C . GLY A 1 169 ? 18.739 -17.388 -0.398 1.00 95.44 169 GLY A C 1
ATOM 1289 O O . GLY A 1 169 ? 19.723 -18.121 -0.324 1.00 95.44 169 GLY A O 1
ATOM 1290 N N . THR A 1 170 ? 18.364 -16.796 -1.535 1.00 95.75 170 THR A N 1
ATOM 1291 C CA . THR A 1 170 ? 19.105 -16.861 -2.802 1.00 95.75 170 THR A CA 1
ATOM 1292 C C . THR A 1 170 ? 19.894 -15.574 -3.061 1.00 95.75 170 THR A C 1
ATOM 1294 O O . THR A 1 170 ? 19.781 -14.586 -2.333 1.00 95.75 170 THR A O 1
ATOM 1297 N N . GLU A 1 171 ? 20.722 -15.573 -4.101 1.00 96.81 171 GLU A N 1
ATOM 1298 C CA . GLU A 1 171 ? 21.429 -14.376 -4.552 1.00 96.81 171 GLU A CA 1
ATOM 1299 C C . GLU A 1 171 ? 20.433 -13.318 -5.052 1.00 96.81 171 GLU A C 1
ATOM 1301 O O . GLU A 1 171 ? 19.573 -13.610 -5.877 1.00 96.81 171 GLU A O 1
ATOM 1306 N N . THR A 1 172 ? 20.560 -12.066 -4.615 1.00 98.25 172 THR A N 1
ATOM 1307 C CA . THR A 1 172 ? 19.831 -10.955 -5.247 1.00 98.25 172 THR A CA 1
ATOM 1308 C C . THR A 1 172 ? 20.592 -10.469 -6.476 1.00 98.25 172 THR A C 1
ATOM 1310 O O . THR A 1 172 ? 21.763 -10.105 -6.377 1.00 98.25 172 THR A O 1
ATOM 1313 N N . TRP A 1 173 ? 19.926 -10.396 -7.628 1.00 98.50 173 TRP A N 1
ATOM 1314 C CA . TRP A 1 173 ? 20.521 -9.847 -8.843 1.00 98.50 173 TRP A CA 1
ATOM 1315 C C . TRP A 1 173 ? 20.563 -8.321 -8.791 1.00 98.50 173 TRP A C 1
ATOM 1317 O O . TRP A 1 173 ? 19.546 -7.652 -8.587 1.00 98.50 173 TRP A O 1
ATOM 1327 N N . ASN A 1 174 ? 21.751 -7.762 -9.009 1.00 98.25 174 ASN A N 1
ATOM 1328 C CA . ASN A 1 174 ? 21.917 -6.326 -9.195 1.00 98.25 174 ASN A CA 1
ATOM 1329 C C . ASN A 1 174 ? 21.366 -5.866 -10.558 1.00 98.25 174 ASN A C 1
ATOM 1331 O O . ASN A 1 174 ? 20.956 -6.667 -11.402 1.00 98.25 174 ASN A O 1
ATOM 1335 N N . GLU A 1 175 ? 21.359 -4.557 -10.766 1.00 98.38 175 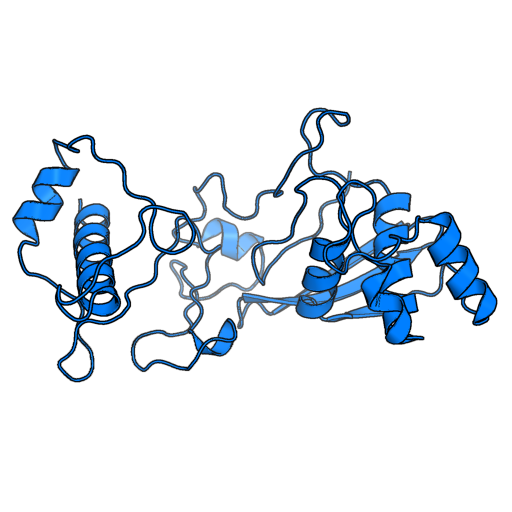GLU A N 1
ATOM 1336 C CA . GLU A 1 175 ? 20.821 -3.886 -11.947 1.00 98.38 175 GLU A CA 1
ATOM 1337 C C . GLU A 1 175 ? 21.456 -4.426 -13.241 1.00 98.38 175 GLU A C 1
ATOM 1339 O O . GLU A 1 175 ? 20.761 -4.719 -14.215 1.00 98.38 175 GLU A O 1
ATOM 1344 N N . ASP A 1 176 ? 22.778 -4.618 -13.257 1.00 98.50 176 ASP A N 1
ATOM 1345 C CA . ASP A 1 176 ? 23.500 -5.111 -14.435 1.00 98.50 176 ASP A CA 1
ATOM 1346 C C . ASP A 1 176 ? 23.149 -6.562 -14.772 1.00 98.50 176 ASP A C 1
ATOM 1348 O O . ASP A 1 176 ? 22.959 -6.898 -15.947 1.00 98.50 176 ASP A O 1
ATOM 1352 N N . ARG A 1 177 ? 23.002 -7.415 -13.752 1.00 98.56 177 ARG A N 1
ATOM 1353 C CA . ARG A 1 177 ? 22.592 -8.811 -13.913 1.00 98.56 177 ARG A CA 1
ATOM 1354 C C . ARG A 1 177 ? 21.169 -8.911 -14.458 1.00 98.56 177 ARG A C 1
ATOM 1356 O O . ARG A 1 177 ? 20.946 -9.657 -15.408 1.00 98.56 177 ARG A O 1
ATOM 1363 N N . VAL A 1 178 ? 20.232 -8.110 -13.945 1.00 98.69 178 VAL A N 1
ATOM 1364 C CA . VAL A 1 178 ? 18.854 -8.035 -14.468 1.00 98.69 178 VAL A CA 1
ATOM 1365 C C . VAL A 1 178 ? 18.859 -7.616 -15.942 1.00 98.69 178 VAL A C 1
ATOM 1367 O O . VAL A 1 178 ? 18.224 -8.259 -16.780 1.00 98.69 178 VAL A O 1
ATOM 1370 N N . LYS A 1 179 ? 19.634 -6.583 -16.301 1.00 98.56 179 LYS A N 1
ATOM 1371 C CA . LYS A 1 179 ? 19.780 -6.148 -17.699 1.00 98.56 179 LYS A CA 1
ATOM 1372 C C . LYS A 1 179 ? 20.387 -7.233 -18.588 1.00 98.56 179 LYS A C 1
ATOM 1374 O O . LYS A 1 179 ? 19.990 -7.363 -19.744 1.00 98.56 179 LYS A O 1
ATOM 1379 N N . GLN A 1 180 ? 21.361 -7.992 -18.089 1.00 98.69 180 GLN A N 1
ATOM 1380 C CA . GLN A 1 180 ? 21.940 -9.121 -18.817 1.00 98.69 180 GLN A CA 1
ATOM 1381 C C . GLN A 1 180 ? 20.890 -10.208 -19.081 1.00 98.69 180 GLN A C 1
ATOM 1383 O O . GLN A 1 180 ? 20.779 -10.679 -20.209 1.00 98.69 180 GLN A O 1
ATOM 1388 N N . GLU A 1 181 ? 20.087 -10.566 -18.081 1.00 98.62 181 GLU A N 1
ATOM 1389 C CA . GLU A 1 181 ? 19.038 -11.581 -18.214 1.00 98.62 181 GLU A CA 1
ATOM 1390 C C . GLU A 1 181 ? 17.927 -11.164 -19.188 1.00 98.62 181 GLU A C 1
ATOM 1392 O O . GLU A 1 181 ? 17.449 -11.988 -19.971 1.00 98.62 181 GLU A O 1
ATOM 1397 N N . LEU A 1 182 ? 17.577 -9.877 -19.231 1.00 98.50 182 LEU A N 1
ATOM 1398 C CA . LEU A 1 182 ? 16.693 -9.336 -20.267 1.00 98.50 182 LEU A CA 1
ATOM 1399 C C . LEU A 1 182 ? 17.300 -9.478 -21.670 1.00 98.50 182 LEU A C 1
ATOM 1401 O O . LEU A 1 182 ? 16.643 -9.987 -22.579 1.00 98.50 182 LEU A O 1
ATOM 1405 N N . ARG A 1 183 ? 18.578 -9.114 -21.845 1.00 98.31 183 ARG A N 1
ATOM 1406 C CA . ARG A 1 183 ? 19.275 -9.249 -23.139 1.00 98.31 183 ARG A CA 1
ATOM 1407 C C . ARG A 1 183 ? 19.380 -10.703 -23.596 1.00 98.31 183 ARG A C 1
ATOM 1409 O O . ARG A 1 183 ? 19.170 -10.968 -24.774 1.00 98.31 183 ARG A O 1
ATOM 1416 N N . ASN A 1 184 ? 19.623 -11.642 -22.679 1.00 98.25 184 ASN A N 1
ATOM 1417 C CA . ASN A 1 184 ? 19.630 -13.083 -22.969 1.00 98.25 184 ASN A CA 1
ATOM 1418 C C . ASN A 1 184 ? 18.280 -13.578 -23.525 1.00 98.25 184 ASN A C 1
ATOM 1420 O O . ASN A 1 184 ? 18.229 -14.601 -24.202 1.00 98.25 184 ASN A O 1
ATOM 1424 N N . ARG A 1 185 ? 17.194 -12.839 -23.263 1.00 97.19 185 ARG A N 1
ATOM 1425 C CA . ARG A 1 185 ? 15.831 -13.099 -23.750 1.00 97.19 185 ARG A CA 1
ATOM 1426 C C . ARG A 1 185 ? 15.439 -12.210 -24.937 1.00 97.19 185 ARG A C 1
ATOM 1428 O O . ARG A 1 185 ? 14.269 -12.160 -25.295 1.00 97.19 185 ARG A O 1
ATOM 1435 N N . ASN A 1 186 ? 16.399 -11.521 -25.562 1.00 97.31 186 ASN A N 1
ATOM 1436 C CA . ASN A 1 186 ? 16.179 -10.551 -26.644 1.00 97.31 186 ASN A CA 1
ATOM 1437 C C . ASN A 1 186 ? 15.254 -9.383 -26.256 1.00 97.31 186 ASN A C 1
ATOM 1439 O O . ASN A 1 186 ? 14.569 -8.817 -27.107 1.00 97.31 186 ASN A O 1
ATOM 1443 N N . ILE A 1 187 ? 15.237 -9.009 -24.974 1.00 97.81 187 ILE A N 1
ATOM 1444 C CA . ILE A 1 187 ? 14.488 -7.859 -24.469 1.00 97.81 187 ILE A CA 1
ATOM 1445 C C . ILE A 1 187 ? 15.466 -6.714 -24.216 1.00 97.81 187 ILE A C 1
ATOM 1447 O O . ILE A 1 187 ? 16.457 -6.872 -23.501 1.00 97.81 187 ILE A O 1
ATOM 1451 N N . THR A 1 188 ? 15.183 -5.546 -24.793 1.00 97.50 188 THR A N 1
ATOM 1452 C CA . THR A 1 188 ? 15.966 -4.329 -24.556 1.00 97.50 188 THR A CA 1
ATOM 1453 C C . THR A 1 188 ? 15.669 -3.778 -23.161 1.00 97.50 188 THR A C 1
ATOM 1455 O O . THR A 1 188 ? 14.535 -3.359 -22.917 1.00 97.50 188 THR A O 1
ATOM 1458 N N . PRO A 1 189 ? 16.652 -3.744 -22.243 1.00 98.19 189 PRO A N 1
ATOM 1459 C CA . PRO A 1 189 ? 16.434 -3.172 -20.926 1.00 98.19 189 PRO A CA 1
ATOM 1460 C C . PRO A 1 189 ? 16.399 -1.642 -20.972 1.00 98.19 189 PRO A C 1
ATOM 1462 O O . PRO A 1 189 ? 17.095 -1.018 -21.774 1.00 98.19 189 PRO A O 1
ATOM 1465 N N . PHE A 1 190 ? 15.684 -1.043 -20.025 1.00 98.50 190 PHE A N 1
ATOM 1466 C CA . PHE A 1 190 ? 15.793 0.377 -19.717 1.00 98.50 190 PHE A CA 1
ATOM 1467 C C . PHE A 1 190 ? 17.140 0.679 -19.049 1.00 98.50 190 PHE A C 1
ATOM 1469 O O . PHE A 1 190 ? 17.552 -0.010 -18.110 1.00 98.50 190 PHE A O 1
ATOM 1476 N N . ASN A 1 191 ? 17.811 1.751 -19.463 1.00 98.12 191 ASN A N 1
ATOM 1477 C CA . ASN A 1 191 ? 18.844 2.392 -18.647 1.00 98.12 191 ASN A CA 1
ATOM 1478 C C . ASN A 1 191 ? 18.294 3.620 -17.933 1.00 98.12 191 ASN A C 1
ATOM 1480 O O . ASN A 1 191 ? 18.726 3.898 -16.816 1.00 98.12 191 ASN A O 1
ATOM 1484 N N . ASN A 1 192 ? 17.349 4.327 -18.555 1.00 97.88 192 ASN A N 1
ATOM 1485 C CA . ASN A 1 192 ? 16.703 5.496 -17.983 1.00 97.88 192 ASN A CA 1
ATOM 1486 C C . ASN A 1 192 ? 15.220 5.532 -18.340 1.00 97.88 192 ASN A C 1
ATOM 1488 O O . ASN A 1 192 ? 14.832 5.439 -19.504 1.00 97.88 192 ASN A O 1
ATOM 1492 N N . VAL A 1 193 ? 14.397 5.763 -17.324 1.00 97.75 193 VAL A N 1
ATOM 1493 C CA . VAL A 1 193 ? 12.993 6.132 -17.502 1.00 97.75 193 VAL A CA 1
ATOM 1494 C C . VAL A 1 193 ? 12.902 7.647 -17.648 1.00 97.75 193 VAL A C 1
ATOM 1496 O O . VAL A 1 193 ? 13.453 8.384 -16.831 1.00 97.75 193 VAL A O 1
ATOM 1499 N N . SER A 1 194 ? 12.240 8.100 -18.711 1.00 96.62 194 SER A N 1
ATOM 1500 C CA . SER A 1 194 ? 12.051 9.520 -19.027 1.00 96.62 194 SER A CA 1
ATOM 1501 C C . SER A 1 194 ? 10.694 10.045 -18.575 1.00 96.62 194 SER A C 1
ATOM 1503 O O . SER A 1 194 ? 10.558 11.240 -18.335 1.00 96.62 194 SER A O 1
ATOM 1505 N N . SER A 1 195 ? 9.690 9.174 -18.460 1.00 96.75 195 SER A N 1
ATOM 1506 C CA . SER A 1 195 ? 8.365 9.559 -17.988 1.00 96.75 195 SER A CA 1
ATOM 1507 C C . SER A 1 195 ? 7.627 8.376 -17.378 1.00 96.75 195 SER A C 1
ATOM 1509 O O . SER A 1 195 ? 7.651 7.259 -17.908 1.00 96.75 195 SER A O 1
ATOM 1511 N N . VAL A 1 196 ? 6.942 8.661 -16.272 1.00 97.50 196 VAL A N 1
ATOM 1512 C CA . VAL A 1 196 ? 5.951 7.776 -15.670 1.00 97.50 196 VAL A CA 1
ATOM 1513 C C . VAL A 1 196 ? 4.657 8.552 -15.478 1.00 97.50 196 VAL A C 1
ATOM 1515 O O . VAL A 1 196 ? 4.677 9.671 -14.963 1.00 97.50 196 VAL A O 1
ATOM 1518 N N . SER A 1 197 ? 3.539 7.955 -15.874 1.00 97.31 197 SER A N 1
ATOM 1519 C CA . SER A 1 197 ? 2.200 8.499 -15.651 1.00 97.31 197 SER A CA 1
ATOM 1520 C C . SER A 1 197 ? 1.281 7.447 -15.044 1.00 97.31 197 SER A C 1
ATOM 1522 O O . SER A 1 197 ? 1.539 6.246 -15.148 1.00 97.31 197 SER A O 1
ATOM 1524 N N . ILE A 1 198 ? 0.200 7.895 -14.408 1.00 97.81 198 ILE A N 1
ATOM 1525 C CA . ILE A 1 198 ? -0.787 7.011 -13.792 1.00 97.81 198 ILE A CA 1
ATOM 1526 C C . ILE A 1 198 ? -2.198 7.359 -14.239 1.00 97.81 198 ILE A C 1
ATOM 1528 O O . ILE A 1 198 ? -2.518 8.521 -14.474 1.00 97.81 198 ILE A O 1
ATOM 1532 N N . ASN A 1 199 ? -3.044 6.335 -14.294 1.00 97.94 199 ASN A N 1
ATOM 1533 C CA . ASN A 1 199 ? -4.491 6.483 -14.329 1.00 97.94 199 ASN A CA 1
ATOM 1534 C C . ASN A 1 199 ? -5.035 6.043 -12.972 1.00 97.94 199 ASN A C 1
ATOM 1536 O O . ASN A 1 199 ? -4.703 4.952 -12.502 1.00 97.94 199 ASN A O 1
ATOM 1540 N N . ALA A 1 200 ? -5.900 6.844 -12.363 1.00 97.56 200 ALA A N 1
ATOM 1541 C CA . ALA A 1 200 ? -6.551 6.515 -11.102 1.00 97.56 200 ALA A CA 1
ATOM 1542 C C . ALA A 1 200 ? -8.062 6.369 -11.297 1.00 97.56 200 ALA A C 1
ATOM 1544 O O . ALA A 1 200 ? -8.680 7.131 -12.037 1.00 97.56 200 ALA A O 1
ATOM 1545 N N . ASP A 1 201 ? -8.637 5.391 -10.610 1.00 97.00 201 ASP A N 1
ATOM 1546 C CA . ASP A 1 201 ? -10.069 5.260 -10.407 1.00 97.00 201 ASP A CA 1
ATOM 1547 C C . ASP A 1 201 ? -10.401 5.804 -9.014 1.00 97.00 201 ASP A C 1
ATOM 1549 O O . ASP A 1 201 ? -10.181 5.149 -7.993 1.00 97.00 201 ASP A O 1
ATOM 1553 N N . PHE A 1 202 ? -10.909 7.033 -8.977 1.00 96.75 202 PHE A N 1
ATOM 1554 C CA . PHE A 1 202 ? -11.341 7.675 -7.738 1.00 96.75 202 PHE A CA 1
ATOM 1555 C C . PHE A 1 202 ? -12.702 7.154 -7.247 1.00 96.75 202 PHE A C 1
ATOM 1557 O O . PHE A 1 202 ? -13.073 7.414 -6.110 1.00 96.75 202 PHE A O 1
ATOM 1564 N N . GLY A 1 203 ? -13.433 6.373 -8.052 1.00 94.94 203 GLY A N 1
ATOM 1565 C CA . GLY A 1 203 ? -14.625 5.668 -7.582 1.00 94.94 203 GLY A CA 1
ATOM 1566 C C . GLY A 1 203 ? -14.268 4.521 -6.638 1.00 94.94 203 GLY A C 1
ATOM 1567 O O . GLY A 1 203 ? -14.938 4.328 -5.630 1.00 94.94 203 GLY A O 1
ATOM 1568 N N . SER A 1 204 ? -13.185 3.794 -6.933 1.00 94.25 204 SER A N 1
ATOM 1569 C CA . SER A 1 204 ? -12.669 2.724 -6.066 1.00 94.25 204 SER A CA 1
ATOM 1570 C C . SER A 1 204 ? -11.516 3.152 -5.156 1.00 94.25 204 SER A C 1
ATOM 1572 O O . SER A 1 204 ? -11.078 2.356 -4.327 1.00 94.25 204 SER A O 1
ATOM 1574 N N . GLY A 1 205 ? -10.996 4.374 -5.296 1.00 96.75 205 GLY A N 1
ATOM 1575 C CA . GLY A 1 205 ? -9.843 4.845 -4.533 1.00 96.75 205 GLY A CA 1
ATOM 1576 C C . GLY A 1 205 ? -8.574 4.062 -4.853 1.00 96.75 205 GLY A C 1
ATOM 1577 O O . GLY A 1 205 ? -7.878 3.607 -3.942 1.00 96.75 205 GLY A O 1
ATOM 1578 N N . ARG A 1 206 ? -8.280 3.851 -6.143 1.00 97.00 206 ARG A N 1
ATOM 1579 C CA . ARG A 1 206 ? -7.133 3.043 -6.586 1.00 97.00 206 ARG A CA 1
ATOM 1580 C C . ARG A 1 206 ? -6.398 3.643 -7.767 1.00 97.00 206 ARG A C 1
ATOM 1582 O O . ARG A 1 206 ? -7.000 4.141 -8.714 1.00 97.00 206 ARG A O 1
ATOM 1589 N N . THR A 1 207 ? -5.083 3.481 -7.775 1.00 98.25 207 THR A N 1
ATOM 1590 C CA . THR A 1 207 ? -4.302 3.626 -9.000 1.00 98.25 207 THR A CA 1
ATOM 1591 C C . THR A 1 207 ? -4.573 2.410 -9.880 1.00 98.25 207 THR A C 1
ATOM 1593 O O . THR A 1 207 ? -4.288 1.274 -9.509 1.00 98.25 207 THR A O 1
ATOM 1596 N N . SER A 1 208 ? -5.169 2.641 -11.046 1.00 98.06 208 SER A N 1
ATOM 1597 C CA . SER A 1 208 ? -5.591 1.588 -11.975 1.00 98.06 208 SER A CA 1
ATOM 1598 C C . SER A 1 208 ? -4.444 1.117 -12.865 1.00 98.06 208 SER A C 1
ATOM 1600 O O . SER A 1 208 ? -4.254 -0.081 -13.067 1.00 98.06 208 SER A O 1
ATOM 1602 N N . THR A 1 209 ? -3.639 2.044 -13.383 1.00 98.56 209 THR A N 1
ATOM 1603 C CA . THR A 1 209 ? -2.555 1.744 -14.324 1.00 98.56 209 THR A CA 1
ATOM 1604 C C . THR A 1 209 ? -1.380 2.676 -14.090 1.00 98.56 209 THR A C 1
ATOM 1606 O O . THR A 1 209 ? -1.576 3.863 -13.842 1.00 98.56 209 THR A O 1
ATOM 1609 N N . VAL A 1 210 ? -0.170 2.137 -14.217 1.00 98.69 210 VAL A N 1
ATOM 1610 C CA . VAL A 1 210 ? 1.085 2.885 -14.313 1.00 98.69 210 VAL A CA 1
ATOM 1611 C C . VAL A 1 210 ? 1.649 2.675 -15.716 1.00 98.69 210 VAL A C 1
ATOM 1613 O O . VAL A 1 210 ? 1.757 1.537 -16.171 1.00 98.69 210 VAL A O 1
ATOM 1616 N N . ASN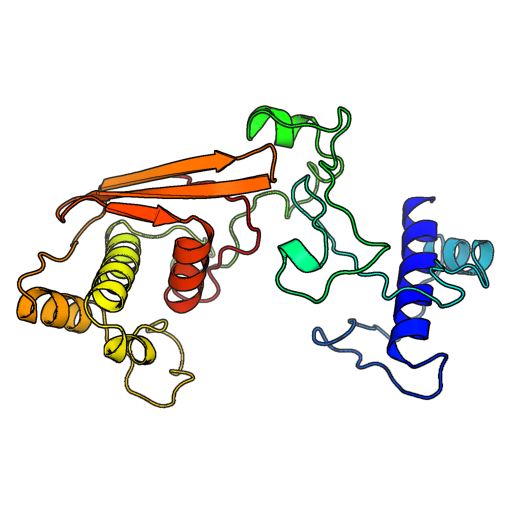 A 1 211 ? 1.990 3.763 -16.401 1.00 98.44 211 ASN A N 1
ATOM 1617 C CA . ASN A 1 211 ? 2.600 3.753 -17.728 1.00 98.44 211 ASN A CA 1
ATOM 1618 C C . ASN A 1 211 ? 4.042 4.235 -17.612 1.00 98.44 211 ASN A C 1
ATOM 1620 O O . ASN A 1 211 ? 4.282 5.305 -17.054 1.00 98.44 211 ASN A O 1
ATOM 1624 N N . ILE A 1 212 ? 4.989 3.468 -18.149 1.00 98.38 212 ILE A N 1
ATOM 1625 C CA . ILE A 1 212 ? 6.424 3.756 -18.064 1.00 98.38 212 ILE A CA 1
ATOM 1626 C C . ILE A 1 212 ? 6.994 3.890 -19.475 1.00 98.38 212 ILE A C 1
ATOM 1628 O O . ILE A 1 212 ? 6.739 3.058 -20.346 1.00 98.38 212 ILE A O 1
ATOM 1632 N N . SER A 1 213 ? 7.788 4.939 -19.689 1.00 97.75 213 SER A N 1
ATOM 1633 C CA . SER A 1 213 ? 8.485 5.214 -20.948 1.00 97.75 213 SER A CA 1
ATOM 1634 C C . SER A 1 213 ? 9.907 5.728 -20.702 1.00 97.75 213 SER A C 1
ATOM 1636 O O . SER A 1 213 ? 10.221 6.256 -19.635 1.00 97.75 213 SER A O 1
ATOM 1638 N N . GLY A 1 214 ? 10.794 5.528 -21.674 1.00 96.56 214 GLY A N 1
ATOM 1639 C CA . GLY A 1 214 ? 12.232 5.741 -21.518 1.00 96.56 214 GLY A CA 1
ATOM 1640 C C . GLY A 1 214 ? 13.003 5.281 -22.748 1.00 96.56 214 GLY A C 1
ATOM 1641 O O . GLY A 1 214 ? 12.477 5.319 -23.857 1.00 96.56 214 GLY A O 1
ATOM 1642 N N . ASP A 1 215 ? 14.237 4.828 -22.542 1.00 96.38 215 ASP A N 1
ATOM 1643 C CA . ASP A 1 215 ? 15.094 4.268 -23.598 1.00 96.38 215 ASP A CA 1
ATOM 1644 C C . ASP A 1 215 ? 14.845 2.773 -23.894 1.00 96.38 215 ASP A C 1
ATOM 1646 O O . ASP A 1 215 ? 15.428 2.224 -24.829 1.00 96.38 215 ASP A O 1
ATOM 1650 N N . GLY A 1 216 ? 13.969 2.124 -23.122 1.00 93.69 216 GLY A N 1
ATOM 1651 C CA . GLY A 1 216 ? 13.421 0.793 -23.391 1.00 93.69 216 GLY A CA 1
ATOM 1652 C C . GLY A 1 216 ? 12.031 0.835 -24.040 1.00 93.69 216 GLY A C 1
ATOM 1653 O O . GLY A 1 216 ? 11.459 1.899 -24.286 1.00 93.69 216 GLY A O 1
ATOM 1654 N N . SER A 1 217 ? 11.459 -0.341 -24.312 1.00 94.06 217 SER A N 1
ATOM 1655 C CA . SER A 1 217 ? 10.100 -0.446 -24.858 1.00 94.06 217 SER A CA 1
ATOM 1656 C C . SER A 1 217 ? 9.060 0.003 -23.824 1.00 94.06 217 SER A C 1
ATOM 1658 O O . SER A 1 217 ? 9.010 -0.588 -22.743 1.00 94.06 217 SER A O 1
ATOM 1660 N N . PRO A 1 218 ? 8.219 1.012 -24.123 1.00 96.38 218 PRO A N 1
ATOM 1661 C CA . PRO A 1 218 ? 7.219 1.491 -23.178 1.00 96.38 218 PRO A CA 1
ATOM 1662 C C . PRO A 1 218 ? 6.217 0.387 -22.842 1.00 96.38 218 PRO A C 1
ATOM 1664 O O . PRO A 1 218 ? 5.875 -0.437 -23.693 1.00 96.38 218 PRO A O 1
ATOM 1667 N N . PHE A 1 219 ? 5.726 0.386 -21.608 1.00 97.44 219 PHE A N 1
ATOM 1668 C CA . PHE A 1 219 ? 4.738 -0.590 -21.160 1.00 97.44 219 PHE A CA 1
ATOM 1669 C C . PHE A 1 219 ? 3.801 -0.009 -20.102 1.00 97.44 219 PHE A C 1
ATOM 1671 O O . PHE A 1 219 ? 4.083 1.016 -19.475 1.00 97.44 219 PHE A O 1
ATOM 1678 N N . SER A 1 220 ? 2.691 -0.713 -19.901 1.00 98.12 220 SER A N 1
ATOM 1679 C CA . SER A 1 220 ? 1.694 -0.416 -18.878 1.00 98.12 220 SER A CA 1
ATOM 1680 C C . SER A 1 220 ? 1.524 -1.614 -17.950 1.00 98.12 220 SER A C 1
ATOM 1682 O O . SER A 1 220 ? 1.665 -2.771 -18.354 1.00 98.12 220 SER A O 1
ATOM 1684 N N . ILE A 1 221 ? 1.213 -1.337 -16.691 1.00 98.38 221 ILE A N 1
ATOM 1685 C CA . ILE A 1 221 ? 1.029 -2.338 -15.640 1.00 98.38 221 ILE A CA 1
ATOM 1686 C C . ILE A 1 221 ? -0.084 -1.890 -14.692 1.00 98.38 221 ILE A C 1
ATOM 1688 O O . ILE A 1 221 ? -0.295 -0.690 -14.511 1.00 98.38 221 ILE A O 1
ATOM 1692 N N . SER A 1 222 ? -0.817 -2.836 -14.096 1.00 98.38 222 SER A N 1
ATOM 1693 C CA . SER A 1 222 ? -1.824 -2.486 -13.087 1.00 98.38 222 SER A CA 1
ATOM 1694 C C . SER A 1 222 ? -1.171 -1.792 -11.888 1.00 98.38 222 SER A C 1
ATOM 1696 O O . SER A 1 222 ? -0.039 -2.112 -11.521 1.00 98.38 222 SER A O 1
ATOM 1698 N N . GLY A 1 223 ? -1.872 -0.846 -11.258 1.00 98.19 223 GLY A N 1
ATOM 1699 C CA . GLY A 1 223 ? -1.309 -0.135 -10.106 1.00 98.19 223 GLY A CA 1
ATOM 1700 C C . GLY A 1 223 ? -0.991 -1.059 -8.926 1.00 98.19 223 GLY A C 1
ATOM 1701 O O . GLY A 1 223 ? 0.040 -0.904 -8.276 1.00 98.19 223 GLY A O 1
ATOM 1702 N N . SER A 1 224 ? -1.808 -2.089 -8.692 1.00 96.62 224 SER A N 1
ATOM 1703 C CA . SER A 1 224 ? -1.518 -3.098 -7.666 1.00 96.62 224 SER A CA 1
ATOM 1704 C C . SER A 1 224 ? -0.229 -3.865 -7.958 1.00 96.62 224 SER A C 1
ATOM 1706 O O . SER A 1 224 ? 0.6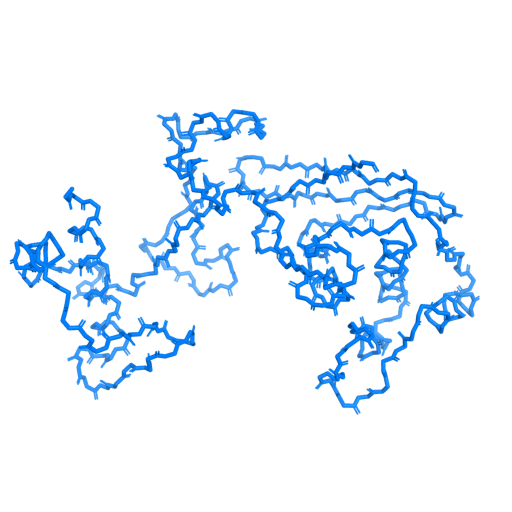22 -3.974 -7.084 1.00 96.62 224 SER A O 1
ATOM 1708 N N . GLU A 1 225 ? -0.048 -4.335 -9.194 1.00 97.62 225 GLU A N 1
ATOM 1709 C CA . GLU A 1 225 ? 1.140 -5.108 -9.565 1.00 97.62 225 GLU A CA 1
ATOM 1710 C C . GLU A 1 225 ? 2.405 -4.233 -9.547 1.00 97.62 225 GLU A C 1
ATOM 1712 O O . GLU A 1 225 ? 3.451 -4.669 -9.070 1.00 97.62 225 GLU A O 1
ATOM 1717 N N . PHE A 1 226 ? 2.316 -2.974 -9.996 1.00 98.44 226 PHE A N 1
ATOM 1718 C CA . PHE A 1 226 ? 3.430 -2.030 -9.878 1.00 98.44 226 PHE A CA 1
ATOM 1719 C C . PHE A 1 226 ? 3.814 -1.795 -8.419 1.00 98.44 226 PHE A C 1
ATOM 1721 O O . PHE A 1 226 ? 4.994 -1.858 -8.091 1.00 98.44 226 PHE A O 1
ATOM 1728 N N . LYS A 1 227 ? 2.835 -1.543 -7.542 1.00 98.00 227 LYS A N 1
ATOM 1729 C CA . LYS A 1 227 ? 3.060 -1.352 -6.104 1.00 98.00 227 LYS A CA 1
ATOM 1730 C C . LYS A 1 227 ? 3.770 -2.551 -5.477 1.00 98.00 227 LYS A C 1
ATOM 1732 O O . LYS A 1 227 ? 4.683 -2.351 -4.678 1.00 98.00 227 LYS A O 1
ATOM 1737 N N . ASP A 1 228 ? 3.377 -3.771 -5.831 1.00 97.06 228 ASP A N 1
ATOM 1738 C CA . ASP A 1 228 ? 3.981 -4.981 -5.272 1.00 97.06 228 ASP A CA 1
ATOM 1739 C C . ASP A 1 228 ? 5.450 -5.117 -5.697 1.00 97.06 228 ASP A C 1
ATOM 1741 O O . ASP A 1 228 ? 6.326 -5.238 -4.840 1.00 97.06 228 ASP A O 1
ATOM 1745 N N . TRP A 1 229 ? 5.755 -4.982 -6.992 1.00 98.12 229 TRP A N 1
ATOM 1746 C CA . TRP A 1 229 ? 7.141 -5.013 -7.479 1.00 98.12 229 TRP A CA 1
ATOM 1747 C C . TRP A 1 229 ? 7.984 -3.840 -6.981 1.00 98.12 229 TRP A C 1
ATOM 1749 O O . TRP A 1 229 ? 9.146 -4.022 -6.616 1.00 98.12 229 TRP A O 1
ATOM 1759 N N . PHE A 1 230 ? 7.397 -2.645 -6.913 1.00 98.25 230 PHE A N 1
ATOM 1760 C CA . PHE A 1 230 ? 8.042 -1.474 -6.338 1.00 98.25 230 PHE A CA 1
ATOM 1761 C C . PHE A 1 230 ? 8.450 -1.751 -4.891 1.00 98.25 230 PHE A C 1
ATOM 1763 O O . PHE A 1 230 ? 9.609 -1.566 -4.546 1.00 98.25 230 PHE A O 1
ATOM 1770 N N . ASN A 1 231 ? 7.548 -2.268 -4.055 1.00 97.25 231 ASN A N 1
ATOM 1771 C CA . ASN A 1 231 ? 7.842 -2.547 -2.646 1.00 97.25 231 ASN A CA 1
ATOM 1772 C C . ASN A 1 231 ? 8.839 -3.696 -2.439 1.00 97.25 231 ASN A C 1
ATOM 1774 O O . ASN A 1 231 ? 9.484 -3.760 -1.393 1.00 97.25 231 ASN A O 1
ATOM 1778 N N . LEU A 1 232 ? 8.969 -4.603 -3.410 1.00 96.69 232 LEU A N 1
ATOM 1779 C CA . LEU A 1 232 ? 9.970 -5.667 -3.377 1.00 96.69 232 LEU A CA 1
ATOM 1780 C C . LEU A 1 232 ? 11.376 -5.160 -3.705 1.00 96.69 232 LEU A C 1
ATOM 1782 O O . LEU A 1 232 ? 12.342 -5.695 -3.156 1.00 96.69 232 LEU A O 1
ATOM 1786 N N . ARG A 1 233 ? 11.491 -4.154 -4.583 1.00 97.81 233 ARG A N 1
ATOM 1787 C CA . ARG A 1 233 ? 12.765 -3.733 -5.183 1.00 97.81 233 ARG A CA 1
ATOM 1788 C C . ARG A 1 233 ? 13.263 -2.358 -4.761 1.00 97.81 233 ARG A C 1
ATOM 1790 O O . ARG A 1 233 ? 14.469 -2.126 -4.811 1.00 97.81 233 ARG A O 1
ATOM 1797 N N . ALA A 1 234 ? 12.371 -1.452 -4.370 1.00 96.69 234 ALA A N 1
ATOM 1798 C CA . ALA A 1 234 ? 12.731 -0.091 -4.008 1.00 96.69 234 ALA A CA 1
ATOM 1799 C C . ALA A 1 234 ? 13.770 -0.082 -2.871 1.00 96.69 234 ALA A C 1
ATOM 1801 O O . ALA A 1 234 ? 13.665 -0.868 -1.928 1.00 96.69 234 ALA A O 1
ATOM 1802 N N . PRO A 1 235 ? 14.777 0.804 -2.945 1.00 94.44 235 PRO A N 1
ATOM 1803 C CA . PRO A 1 235 ? 15.855 0.830 -1.970 1.00 94.44 235 PRO A CA 1
ATOM 1804 C C . PRO A 1 235 ? 15.390 1.359 -0.607 1.00 94.44 235 PRO A C 1
ATOM 1806 O O . PRO A 1 235 ? 14.462 2.164 -0.487 1.00 94.44 235 PRO A O 1
ATOM 1809 N N . ALA A 1 236 ? 16.140 1.000 0.427 1.00 94.06 236 ALA A N 1
ATOM 1810 C CA . ALA A 1 236 ? 15.945 1.374 1.817 1.00 94.06 236 ALA A CA 1
ATOM 1811 C C . ALA A 1 236 ? 14.554 0.979 2.331 1.00 94.06 236 ALA A C 1
ATOM 1813 O O . ALA A 1 236 ? 14.164 -0.181 2.284 1.00 94.06 236 ALA A O 1
ATOM 1814 N N . ASN A 1 237 ? 13.812 1.905 2.927 1.00 92.94 237 ASN A N 1
ATOM 1815 C CA . ASN A 1 237 ? 12.440 1.679 3.377 1.00 92.94 237 ASN A CA 1
ATOM 1816 C C . ASN A 1 237 ? 11.424 2.443 2.520 1.00 92.94 237 ASN A C 1
ATOM 1818 O O . ASN A 1 237 ? 10.339 2.754 3.015 1.00 92.94 237 ASN A O 1
ATOM 1822 N N . ILE A 1 238 ? 11.794 2.776 1.277 1.00 95.81 238 ILE A N 1
ATOM 1823 C CA . ILE A 1 238 ? 10.886 3.412 0.327 1.00 95.81 238 ILE A CA 1
ATOM 1824 C C . ILE A 1 238 ? 9.798 2.414 -0.051 1.00 95.81 238 ILE A C 1
ATOM 1826 O O . ILE A 1 238 ? 10.089 1.269 -0.384 1.00 95.81 238 ILE A O 1
ATOM 1830 N N . GLN A 1 239 ? 8.544 2.845 0.023 1.00 95.31 239 GLN A N 1
ATOM 1831 C CA . GLN A 1 239 ? 7.405 1.976 -0.253 1.00 95.31 239 GLN A CA 1
ATOM 1832 C C . GLN A 1 239 ? 6.188 2.773 -0.716 1.00 95.31 239 GLN A C 1
ATOM 1834 O O . GLN A 1 239 ? 6.027 3.948 -0.405 1.00 95.31 239 GLN A O 1
ATOM 1839 N N . ILE A 1 240 ? 5.289 2.101 -1.415 1.00 96.12 240 ILE A N 1
ATOM 1840 C CA . ILE A 1 240 ? 3.927 2.544 -1.682 1.00 96.12 240 ILE A CA 1
ATOM 1841 C C . ILE A 1 240 ? 3.019 1.800 -0.701 1.00 96.12 240 ILE A C 1
ATOM 1843 O O . ILE A 1 240 ? 2.946 0.569 -0.713 1.00 96.12 240 ILE A O 1
ATOM 1847 N N . VAL A 1 241 ? 2.330 2.539 0.169 1.00 91.69 241 VAL A N 1
ATOM 1848 C CA . VAL A 1 241 ? 1.501 1.956 1.239 1.00 91.69 241 VAL A CA 1
ATOM 1849 C C . VAL A 1 241 ? 0.062 1.733 0.774 1.00 91.69 241 VAL A C 1
ATOM 1851 O O . VAL A 1 241 ? -0.444 0.612 0.829 1.00 91.69 241 VAL A O 1
ATOM 1854 N N . GLY A 1 242 ? -0.592 2.801 0.312 1.00 91.56 242 GLY A N 1
ATOM 1855 C CA . GLY A 1 242 ? -2.001 2.792 -0.076 1.00 91.56 242 GLY A CA 1
ATOM 1856 C C . GLY A 1 242 ? -2.249 2.290 -1.504 1.00 91.56 242 GLY A C 1
ATOM 1857 O O . GLY A 1 242 ? -1.322 2.233 -2.314 1.00 91.56 242 GLY A O 1
ATOM 1858 N N . PRO A 1 243 ? -3.499 1.919 -1.828 1.00 94.31 243 PRO A N 1
ATOM 1859 C CA . PRO A 1 243 ? -3.873 1.473 -3.168 1.00 94.31 243 PRO A CA 1
ATOM 18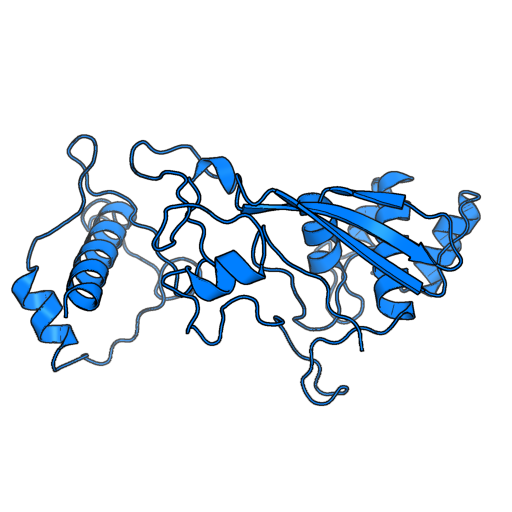60 C C . PRO A 1 243 ? -4.056 2.631 -4.164 1.00 94.31 243 PRO A C 1
ATOM 1862 O O . PRO A 1 243 ? -3.915 2.414 -5.366 1.00 94.31 243 PRO A O 1
ATOM 1865 N N . LEU A 1 244 ? -4.343 3.846 -3.686 1.00 97.06 244 LEU A N 1
ATOM 1866 C CA . LEU A 1 244 ? -4.268 5.080 -4.466 1.00 97.06 244 LEU A CA 1
ATOM 1867 C C . LEU A 1 244 ? -2.954 5.787 -4.146 1.00 97.06 244 LEU A C 1
ATOM 1869 O O . LEU A 1 244 ? -2.626 6.014 -2.983 1.00 97.06 244 LEU A O 1
ATOM 1873 N N . TYR A 1 245 ? -2.202 6.123 -5.184 1.00 96.88 245 TYR A N 1
ATOM 1874 C CA . TYR A 1 245 ? -0.942 6.850 -5.097 1.00 96.88 245 TYR A CA 1
ATOM 1875 C C . TYR A 1 245 ? -0.703 7.630 -6.392 1.00 96.88 245 TYR A C 1
ATOM 1877 O O . TYR A 1 245 ? -1.154 7.224 -7.466 1.00 96.88 245 TYR A O 1
ATOM 1885 N N . ASN A 1 246 ? 0.010 8.749 -6.286 1.00 94.94 246 ASN A N 1
ATOM 1886 C CA . ASN A 1 246 ? 0.401 9.566 -7.431 1.00 94.94 246 ASN A CA 1
ATOM 1887 C C . ASN A 1 246 ? 1.899 9.418 -7.735 1.00 94.94 246 ASN A C 1
ATOM 1889 O O . ASN A 1 246 ? 2.636 8.763 -6.995 1.00 94.94 246 ASN A O 1
ATOM 1893 N N . ILE A 1 247 ? 2.341 10.045 -8.823 1.00 93.19 247 ILE A N 1
ATOM 1894 C CA . ILE A 1 247 ? 3.749 10.209 -9.172 1.00 93.19 247 ILE A CA 1
ATOM 1895 C C . ILE A 1 247 ? 4.080 11.693 -9.195 1.00 93.19 247 ILE A C 1
ATOM 1897 O O . ILE A 1 247 ? 3.390 12.477 -9.840 1.00 93.19 247 ILE A O 1
ATOM 1901 N N . GLU A 1 248 ? 5.180 12.040 -8.539 1.00 92.38 248 GLU A N 1
ATOM 1902 C CA . GLU A 1 248 ? 5.762 13.377 -8.543 1.00 92.38 248 GLU A CA 1
ATOM 1903 C C . GLU A 1 248 ? 7.128 13.333 -9.240 1.00 92.38 248 GLU A C 1
ATOM 1905 O O . GLU A 1 248 ? 7.835 12.322 -9.185 1.00 92.38 248 GLU A O 1
ATOM 1910 N N . GLN A 1 249 ? 7.505 14.422 -9.908 1.00 90.06 249 GLN A N 1
ATOM 1911 C CA . GLN A 1 249 ? 8.778 14.561 -10.625 1.00 90.06 249 GLN A CA 1
ATOM 1912 C C . GLN A 1 249 ? 9.398 15.928 -10.309 1.00 90.06 249 GLN A C 1
ATOM 1914 O O . GLN A 1 249 ? 8.673 16.905 -10.124 1.00 90.06 249 GLN A O 1
ATOM 1919 N N . ARG A 1 250 ? 10.732 15.996 -10.237 1.00 84.56 250 ARG A N 1
ATOM 1920 C CA . ARG A 1 250 ? 11.494 17.227 -9.981 1.00 84.56 250 ARG A CA 1
ATOM 1921 C C . ARG A 1 250 ? 12.802 17.256 -10.758 1.00 84.56 250 ARG A C 1
ATOM 1923 O O . ARG A 1 250 ? 13.335 16.154 -11.022 1.00 84.56 250 ARG A O 1
#

pLDDT: mean 94.96, std 4.07, range [78.44, 98.69]

Secondary structure (DSSP, 8-state):
-HHHHHHHHHHHHHHHHHTTTTTS---SSTTS-----S---THHHHHHHHTTT---EETTEE------S--TTEE--TGGGTSPP-TT---EE-BTTS--SSHHHHHHHBTTTTSTTTTPPB--BGGGTTB-PPPHHHHHHHHHHHHHHHH-GGGGGG-S-TTS--TTSSPPPPHHHHHHHHHHTT----S-EEEEEEEEETTTTEEEEEEEEESS--EEEEHHHHHHHHHHHSSTT-B--SSS------

Radius of gyration: 21.87 Å; chains: 1; bounding box: 48×38×59 Å

Foldseek 3Di:
DVVLLVVLQLVVLQQCVVQVNVVHDADCDPVGHPDDPDDDDDPNVVSNVVCPPHYDDDPRGRDNRDDDPDAQQWFDAQVVVVHDGDPPGDIWRQFPVGFDPDSVRSLVTHPCNPPPPNQDWWFADPVVVGDLDDFQQLVLLLVLLLVLCVVPVVCVQQLFAPADDRPVNDHRDDSVRSCVSCVVVVFHGFRGWPDKFWDDDRVRQATQKIWTHGPGDTDIDGLVSSQVSCCRYRPDGGHDDHRHHGDDDD